Protein AF-E3KAA8-F1 (afdb_monomer)

Radius of gyration: 36.73 Å; Cα contacts (8 Å, |Δi|>4): 306; chains: 1; bounding box: 79×40×99 Å

Nearest PDB structures (foldseek):
  4ovv-assembly1_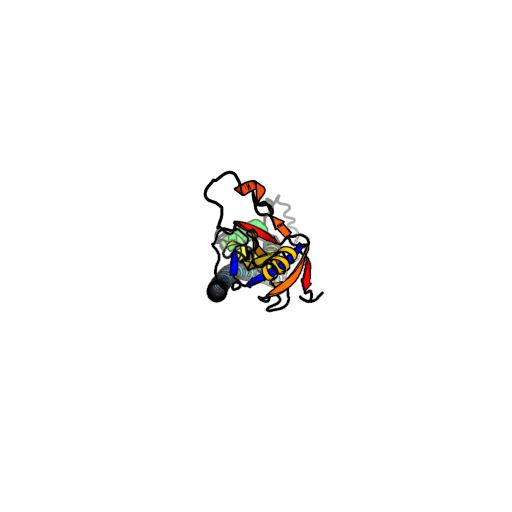B  TM=2.760E-01  e=3.055E+00  Homo sapiens

InterPro domains:
  IPR012340 Nucleic acid-binding, OB-fold [G3DSA:2.40.50.140] (1-257)

Structure (mmCIF, N/CA/C/O backbone):
data_AF-E3KAA8-F1
#
_entry.id   AF-E3KAA8-F1
#
loop_
_atom_site.group_PDB
_atom_site.id
_atom_site.type_symbol
_atom_site.label_atom_id
_atom_site.label_alt_id
_atom_site.label_comp_id
_atom_site.label_asym_id
_atom_site.label_entity_id
_atom_site.label_seq_id
_atom_site.pdbx_PDB_ins_code
_atom_site.Cartn_x
_atom_site.Cartn_y
_atom_site.Cartn_z
_atom_site.occupancy
_atom_site.B_iso_or_equiv
_atom_site.auth_seq_id
_atom_site.auth_comp_id
_atom_site.auth_asym_id
_atom_site.auth_atom_id
_atom_site.pdbx_PDB_model_num
ATOM 1 N N . MET A 1 1 ? 5.490 0.811 -35.086 1.00 88.44 1 MET A N 1
ATOM 2 C CA . MET A 1 1 ? 6.897 1.173 -35.325 1.00 88.44 1 MET A CA 1
ATOM 3 C C . MET A 1 1 ? 7.702 -0.108 -35.388 1.00 88.44 1 MET A C 1
ATOM 5 O O . MET A 1 1 ? 7.465 -0.989 -34.568 1.00 88.44 1 MET A O 1
ATOM 9 N N . ASP A 1 2 ? 8.584 -0.219 -36.374 1.00 92.19 2 ASP A N 1
ATOM 10 C CA . ASP A 1 2 ? 9.432 -1.391 -36.596 1.00 92.19 2 ASP A CA 1
ATOM 11 C C . ASP A 1 2 ? 10.842 -1.096 -36.087 1.00 92.19 2 ASP A C 1
ATOM 13 O O . ASP A 1 2 ? 11.528 -0.223 -36.622 1.00 92.19 2 ASP A O 1
ATOM 17 N N . ILE A 1 3 ? 11.249 -1.757 -35.007 1.00 93.12 3 ILE A N 1
ATOM 18 C CA . ILE A 1 3 ? 12.440 -1.371 -34.252 1.00 93.12 3 ILE A CA 1
ATOM 19 C C . ILE A 1 3 ? 13.404 -2.535 -34.068 1.00 93.12 3 ILE A C 1
ATOM 21 O O . ILE A 1 3 ? 12.997 -3.686 -33.935 1.00 93.12 3 ILE A O 1
ATOM 25 N N . VAL A 1 4 ? 14.692 -2.214 -33.976 1.00 93.44 4 VAL A N 1
ATOM 26 C CA . VAL A 1 4 ? 15.739 -3.130 -33.511 1.00 93.44 4 VAL A CA 1
ATOM 27 C C . VAL A 1 4 ? 16.286 -2.615 -32.198 1.00 93.44 4 VAL A C 1
ATOM 29 O O . VAL A 1 4 ? 16.733 -1.467 -32.106 1.00 93.44 4 VAL A O 1
ATOM 32 N N . ILE A 1 5 ? 16.275 -3.473 -31.184 1.00 94.12 5 ILE A N 1
ATOM 33 C CA . ILE A 1 5 ? 16.832 -3.132 -29.879 1.00 94.12 5 ILE A CA 1
ATOM 34 C C . ILE A 1 5 ? 18.352 -3.135 -29.985 1.00 94.12 5 ILE A C 1
ATOM 36 O O . ILE A 1 5 ? 18.967 -4.147 -30.295 1.00 94.12 5 ILE A O 1
ATOM 40 N N . SER A 1 6 ? 18.960 -1.983 -29.732 1.00 92.06 6 SER A N 1
ATOM 41 C CA . SER A 1 6 ? 20.414 -1.809 -29.722 1.00 92.06 6 SER A CA 1
ATOM 42 C C . SER A 1 6 ? 21.012 -2.092 -28.348 1.00 92.06 6 SER A C 1
ATOM 44 O O . SER A 1 6 ? 22.109 -2.628 -28.273 1.00 92.06 6 SER A O 1
ATOM 46 N N . LYS A 1 7 ? 20.304 -1.730 -27.272 1.00 94.50 7 LYS A N 1
ATOM 47 C CA . LYS A 1 7 ? 20.754 -1.955 -25.896 1.00 94.50 7 LYS A CA 1
ATOM 48 C C . LYS A 1 7 ? 19.573 -2.181 -24.962 1.00 94.50 7 LYS A C 1
ATOM 50 O O . LYS A 1 7 ? 18.563 -1.481 -25.076 1.00 94.50 7 LYS A O 1
ATOM 55 N N . VAL A 1 8 ? 19.719 -3.116 -24.028 1.00 94.88 8 VAL A N 1
ATOM 56 C CA . VAL A 1 8 ? 18.744 -3.390 -22.964 1.00 94.88 8 VAL A CA 1
ATOM 57 C C . VAL A 1 8 ? 19.380 -3.037 -21.624 1.00 94.88 8 VAL A C 1
ATOM 59 O O . VAL A 1 8 ? 20.343 -3.669 -21.199 1.00 94.88 8 VAL A O 1
ATOM 62 N N . PHE A 1 9 ? 18.853 -2.026 -20.935 1.00 92.94 9 PHE A N 1
ATOM 63 C CA . PHE A 1 9 ? 19.325 -1.701 -19.589 1.00 92.94 9 PHE A CA 1
ATOM 64 C C . PHE A 1 9 ? 18.671 -2.620 -18.546 1.00 92.94 9 PHE A C 1
ATOM 66 O O . PHE A 1 9 ? 17.596 -3.168 -18.803 1.00 92.94 9 PHE A O 1
ATOM 73 N N . PRO A 1 10 ? 19.282 -2.809 -17.365 1.00 91.19 10 PRO A N 1
ATOM 74 C CA . PRO A 1 10 ? 18.655 -3.559 -16.283 1.00 91.19 10 PRO A CA 1
ATOM 75 C C . PRO A 1 10 ? 17.288 -2.971 -15.884 1.00 91.19 10 PRO A C 1
ATOM 77 O O . PRO A 1 10 ? 17.101 -1.753 -15.970 1.00 91.19 10 PRO A O 1
ATOM 80 N N . PRO A 1 11 ? 16.332 -3.805 -15.432 1.00 91.25 11 PRO A N 1
ATOM 81 C CA . PRO A 1 11 ? 15.091 -3.318 -14.847 1.00 91.25 11 PRO A CA 1
ATOM 82 C C . PRO A 1 11 ? 15.354 -2.432 -13.627 1.00 91.25 11 PRO A C 1
ATOM 84 O O . PRO A 1 11 ? 16.243 -2.701 -12.817 1.00 91.25 11 PRO A O 1
ATOM 87 N N . MET A 1 12 ? 14.541 -1.396 -13.495 1.00 92.00 12 MET A N 1
ATOM 88 C CA . MET A 1 12 ? 14.540 -0.442 -12.397 1.00 92.00 12 MET A CA 1
ATOM 89 C C . MET A 1 12 ? 13.130 -0.322 -11.828 1.00 92.00 12 MET A C 1
ATOM 91 O O . MET A 1 12 ? 12.151 -0.701 -12.471 1.00 92.00 12 MET A O 1
ATOM 95 N N . PHE A 1 13 ? 13.025 0.254 -10.644 1.00 90.81 13 PHE A N 1
ATOM 96 C CA . PHE A 1 13 ? 11.768 0.589 -10.003 1.00 90.81 13 PHE A CA 1
ATOM 97 C C . PHE A 1 13 ? 11.623 2.100 -9.886 1.00 90.81 13 PHE A C 1
ATOM 99 O O . PHE A 1 13 ? 12.608 2.837 -9.794 1.00 90.81 13 PHE A O 1
ATOM 106 N N . VAL A 1 14 ? 10.374 2.548 -9.949 1.00 88.88 14 VAL A N 1
ATOM 107 C CA . VAL A 1 14 ? 9.974 3.932 -9.704 1.00 88.88 14 VAL A CA 1
ATOM 108 C C . VAL A 1 14 ? 8.770 3.957 -8.781 1.00 88.88 14 VAL A C 1
ATOM 110 O O . VAL A 1 14 ? 7.904 3.081 -8.849 1.00 88.88 14 VAL A O 1
ATOM 113 N N . ASP A 1 15 ? 8.698 4.983 -7.942 1.00 86.94 15 ASP A N 1
ATOM 114 C CA . ASP A 1 15 ? 7.502 5.274 -7.160 1.00 86.94 15 ASP A CA 1
ATOM 115 C C . ASP A 1 15 ? 6.402 5.771 -8.111 1.00 86.94 15 ASP A C 1
ATOM 117 O O . ASP A 1 15 ? 6.654 6.613 -8.978 1.00 86.94 15 ASP A O 1
ATOM 121 N N . GLN A 1 16 ? 5.178 5.259 -7.970 1.00 80.56 16 GLN A N 1
ATOM 122 C CA . GLN A 1 16 ? 4.030 5.720 -8.756 1.00 80.56 16 GLN A CA 1
ATOM 123 C C . GLN A 1 16 ? 3.717 7.194 -8.523 1.00 80.56 16 GLN A C 1
ATOM 125 O O . GLN A 1 16 ? 3.181 7.849 -9.416 1.00 80.56 16 GLN A O 1
ATOM 130 N N . GLU A 1 17 ? 4.064 7.713 -7.350 1.00 75.06 17 GLU A N 1
ATOM 131 C CA . GLU A 1 17 ? 3.898 9.127 -7.030 1.00 75.06 17 GLU A CA 1
ATOM 132 C C . GLU A 1 17 ? 5.052 9.988 -7.571 1.00 75.06 17 GLU A C 1
ATOM 134 O O . GLU A 1 17 ? 4.997 11.213 -7.498 1.00 75.06 17 GLU A O 1
ATOM 139 N N . GLY A 1 18 ? 6.094 9.365 -8.139 1.00 68.56 18 GLY A N 1
ATOM 140 C CA . GLY A 1 18 ? 7.242 10.050 -8.736 1.00 68.56 18 GLY A CA 1
ATOM 141 C C . GLY A 1 18 ? 8.092 10.836 -7.736 1.00 68.56 18 GLY A C 1
ATOM 142 O O . GLY A 1 18 ? 8.866 11.697 -8.151 1.00 68.56 18 GLY A O 1
ATOM 143 N N . ARG A 1 19 ? 7.930 10.577 -6.431 1.00 70.56 19 ARG A N 1
ATOM 144 C CA . ARG A 1 19 ? 8.618 11.305 -5.353 1.00 70.56 19 ARG A CA 1
ATOM 145 C C . ARG A 1 19 ? 10.041 10.811 -5.138 1.00 70.56 19 ARG A C 1
ATOM 147 O O . ARG A 1 19 ? 10.926 11.604 -4.831 1.00 70.56 19 ARG A O 1
ATOM 154 N N . MET A 1 20 ? 10.255 9.509 -5.300 1.00 68.88 20 MET A N 1
ATOM 155 C CA . MET A 1 20 ? 11.585 8.906 -5.284 1.00 68.88 20 MET A CA 1
ATOM 156 C C . MET A 1 20 ? 12.151 8.797 -6.701 1.00 68.88 20 MET A C 1
ATOM 158 O O . MET A 1 20 ? 11.410 8.740 -7.685 1.00 68.88 20 MET A O 1
ATOM 162 N N . GLY A 1 21 ? 13.484 8.782 -6.787 1.00 80.94 21 GLY A N 1
ATOM 163 C CA . GLY A 1 21 ? 14.221 8.567 -8.031 1.00 80.94 21 GLY A CA 1
ATOM 164 C C . GLY A 1 21 ? 14.012 7.166 -8.615 1.00 80.94 21 GLY A C 1
ATOM 165 O O . GLY A 1 21 ? 13.031 6.487 -8.331 1.00 80.94 21 GLY A O 1
ATOM 166 N N . ARG A 1 22 ? 14.940 6.720 -9.462 1.00 87.94 22 ARG A N 1
ATOM 167 C CA . ARG A 1 22 ? 14.938 5.349 -9.993 1.00 87.94 22 ARG A CA 1
ATOM 168 C C . ARG A 1 22 ? 15.924 4.511 -9.198 1.00 87.94 22 ARG A C 1
ATOM 170 O O . ARG A 1 22 ? 17.038 4.976 -8.974 1.00 87.94 22 ARG A O 1
ATOM 177 N N . TRP A 1 23 ? 15.548 3.290 -8.845 1.00 92.19 23 TRP A N 1
ATOM 178 C CA . TRP A 1 23 ? 16.431 2.373 -8.126 1.00 92.19 23 TRP A CA 1
ATOM 179 C C . TRP A 1 23 ? 16.418 0.967 -8.724 1.00 92.19 23 TRP A C 1
ATOM 181 O O . TRP A 1 23 ? 15.563 0.622 -9.542 1.00 92.19 23 TRP A O 1
ATOM 191 N N . GLY A 1 24 ? 17.421 0.164 -8.374 1.00 92.06 24 GLY A N 1
ATOM 192 C CA . GLY A 1 24 ? 17.595 -1.190 -8.901 1.00 92.06 24 GLY A CA 1
ATOM 193 C C . GLY A 1 24 ? 16.834 -2.260 -8.115 1.00 92.06 24 GLY A C 1
ATOM 194 O O . GLY A 1 24 ? 16.275 -2.006 -7.053 1.00 92.06 24 GLY A O 1
ATOM 195 N N . VAL A 1 25 ? 16.879 -3.500 -8.610 1.00 90.31 25 VAL A N 1
ATOM 196 C CA . VAL A 1 25 ? 16.216 -4.663 -7.984 1.00 90.31 25 VAL A CA 1
ATOM 197 C C . VAL A 1 25 ? 16.711 -4.930 -6.558 1.00 90.31 25 VAL A C 1
ATOM 199 O O . VAL A 1 25 ? 15.909 -5.202 -5.672 1.00 90.31 25 VAL A O 1
ATOM 202 N N . ALA A 1 26 ? 18.023 -4.846 -6.318 1.00 92.31 26 ALA A N 1
ATOM 203 C CA . ALA A 1 26 ? 18.589 -5.105 -4.992 1.00 92.31 26 ALA A CA 1
ATOM 204 C C . ALA A 1 26 ? 18.096 -4.087 -3.952 1.00 92.31 26 ALA A C 1
ATOM 206 O O . ALA A 1 26 ? 17.704 -4.463 -2.851 1.00 92.31 26 ALA A O 1
ATOM 207 N N . GLU A 1 27 ? 18.067 -2.811 -4.335 1.00 92.94 27 GLU A N 1
ATOM 208 C CA . GLU A 1 27 ? 17.553 -1.734 -3.493 1.00 92.94 27 GLU A CA 1
ATOM 209 C C . GLU A 1 27 ? 16.041 -1.869 -3.281 1.00 92.94 27 GLU A C 1
ATOM 211 O O . GLU A 1 27 ? 15.579 -1.716 -2.156 1.00 92.94 27 GLU A O 1
ATOM 216 N N . GLU A 1 28 ? 15.273 -2.261 -4.307 1.00 92.69 28 GLU A N 1
ATOM 217 C CA . GLU A 1 28 ? 13.834 -2.508 -4.149 1.00 92.69 28 GLU A CA 1
ATOM 218 C C . GLU A 1 28 ? 13.560 -3.625 -3.148 1.00 92.69 28 GLU A C 1
ATOM 220 O O . GLU A 1 28 ? 12.700 -3.464 -2.289 1.00 92.69 28 GLU A O 1
ATOM 225 N N . ASN A 1 29 ? 14.313 -4.724 -3.209 1.00 92.81 29 ASN A N 1
ATOM 226 C CA . ASN A 1 29 ? 14.167 -5.818 -2.253 1.00 92.81 29 ASN A CA 1
ATOM 227 C C . ASN A 1 29 ? 14.469 -5.354 -0.822 1.00 92.81 29 ASN A C 1
ATOM 229 O O . ASN A 1 29 ? 13.742 -5.704 0.104 1.00 92.81 29 ASN A O 1
ATOM 233 N N . MET A 1 30 ? 15.512 -4.540 -0.631 1.00 94.94 30 MET A N 1
ATOM 234 C CA . MET A 1 30 ? 15.831 -3.978 0.685 1.00 94.94 30 MET A CA 1
ATOM 235 C C . MET A 1 30 ? 14.723 -3.055 1.199 1.00 94.94 30 MET A C 1
ATOM 237 O O . MET A 1 30 ? 14.318 -3.175 2.354 1.00 94.94 30 MET A O 1
ATOM 241 N N . LEU A 1 31 ? 14.216 -2.157 0.349 1.00 92.81 31 LEU A N 1
ATOM 242 C CA . LEU A 1 31 ? 13.127 -1.243 0.696 1.00 92.81 31 LEU A CA 1
ATOM 243 C C . LEU A 1 31 ? 11.821 -1.996 0.979 1.00 92.81 31 LEU A C 1
ATOM 245 O O . LEU A 1 31 ? 11.086 -1.620 1.891 1.00 92.81 31 LEU A O 1
ATOM 249 N N . GLN A 1 32 ? 11.551 -3.069 0.235 1.00 93.25 32 GLN A N 1
ATOM 250 C CA . GLN A 1 32 ? 10.382 -3.918 0.431 1.00 93.25 32 GLN A CA 1
ATOM 251 C C . GLN A 1 32 ? 10.434 -4.620 1.785 1.00 93.25 32 GLN A C 1
ATOM 253 O O . GLN A 1 32 ? 9.489 -4.502 2.558 1.00 93.25 32 GLN A O 1
ATOM 258 N N . VAL A 1 33 ? 11.558 -5.259 2.114 1.00 95.69 33 VAL A N 1
ATOM 259 C CA . VAL A 1 33 ? 11.750 -5.920 3.414 1.00 95.69 33 VAL A CA 1
ATOM 260 C C . VAL A 1 33 ? 11.679 -4.914 4.566 1.00 95.69 33 VAL A C 1
ATOM 262 O O . VAL A 1 33 ? 11.070 -5.192 5.598 1.00 95.69 33 VAL A O 1
ATOM 265 N N . ALA A 1 34 ? 12.282 -3.731 4.406 1.00 95.12 34 ALA A N 1
ATOM 266 C CA . ALA A 1 34 ? 12.229 -2.683 5.423 1.00 95.12 34 ALA A CA 1
ATOM 267 C C . ALA A 1 34 ? 10.786 -2.230 5.695 1.00 95.12 34 ALA A C 1
ATOM 269 O O . ALA A 1 34 ? 10.384 -2.126 6.853 1.00 95.12 34 ALA A O 1
ATOM 270 N N . TRP A 1 35 ? 10.002 -2.027 4.636 1.00 94.50 35 TRP A N 1
ATOM 271 C CA . TRP A 1 35 ? 8.596 -1.651 4.741 1.00 94.50 35 TRP A CA 1
ATOM 272 C C . TRP A 1 35 ? 7.715 -2.769 5.302 1.00 94.50 35 TRP A C 1
ATOM 274 O O . TRP A 1 35 ? 6.850 -2.489 6.125 1.00 94.50 35 TRP A O 1
ATOM 284 N N . GLU A 1 36 ? 7.935 -4.027 4.911 1.00 95.38 36 GLU A N 1
ATOM 285 C CA . GLU A 1 36 ? 7.217 -5.179 5.476 1.00 95.38 36 GLU A CA 1
ATOM 286 C C . GLU A 1 36 ? 7.441 -5.266 6.984 1.00 95.38 36 GLU A C 1
ATOM 288 O O . GLU A 1 36 ? 6.482 -5.374 7.745 1.00 95.38 36 GLU A O 1
ATOM 293 N N . LYS A 1 37 ? 8.694 -5.111 7.422 1.00 96.88 37 LYS A N 1
ATOM 294 C CA . LYS A 1 37 ? 9.058 -5.108 8.840 1.00 96.88 37 LYS A CA 1
ATOM 295 C C . LYS A 1 37 ? 8.436 -3.938 9.604 1.00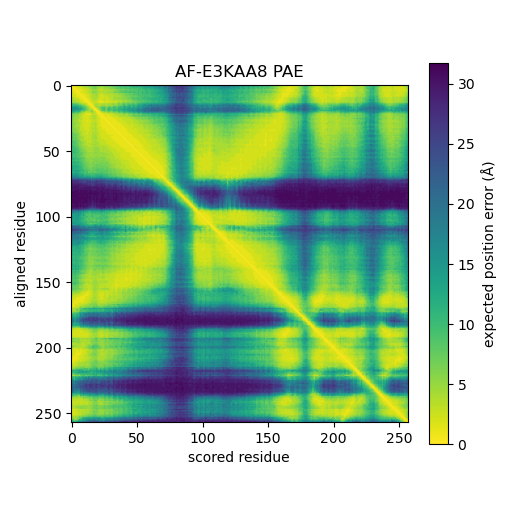 96.88 37 LYS A C 1
ATOM 297 O O . LYS A 1 37 ? 7.976 -4.107 10.731 1.00 96.88 37 LYS A O 1
ATOM 302 N N . GLU A 1 38 ? 8.446 -2.741 9.023 1.00 96.38 38 GLU A N 1
ATOM 303 C CA . GLU A 1 38 ? 7.811 -1.565 9.624 1.00 96.38 38 GLU A CA 1
ATOM 304 C C . GLU A 1 38 ? 6.298 -1.756 9.749 1.00 96.38 38 GLU A C 1
ATOM 306 O O . GLU A 1 38 ? 5.720 -1.513 10.809 1.00 96.38 38 GLU A O 1
ATOM 311 N N . ARG A 1 39 ? 5.665 -2.264 8.692 1.00 96.31 39 ARG A N 1
ATOM 312 C CA . ARG A 1 39 ? 4.234 -2.547 8.658 1.00 96.31 39 ARG A CA 1
ATOM 313 C C . ARG A 1 39 ? 3.836 -3.638 9.650 1.00 96.31 39 ARG A C 1
ATOM 315 O O . ARG A 1 39 ? 2.820 -3.482 10.314 1.00 96.31 39 ARG A O 1
ATOM 322 N N . GLU A 1 40 ? 4.615 -4.708 9.777 1.00 96.38 40 GLU A N 1
ATOM 323 C CA . GLU A 1 40 ? 4.389 -5.765 10.771 1.00 96.38 40 GLU A CA 1
ATOM 324 C C . GLU A 1 40 ? 4.488 -5.213 12.198 1.00 96.38 40 GLU A C 1
ATOM 326 O O . GLU A 1 40 ? 3.603 -5.446 13.023 1.00 96.38 40 GLU A O 1
ATOM 331 N N . LYS A 1 41 ? 5.524 -4.412 12.476 1.00 97.06 41 LYS A N 1
ATOM 332 C CA . LYS A 1 41 ? 5.701 -3.759 13.776 1.00 97.06 41 LYS A CA 1
ATOM 333 C C . LYS A 1 41 ? 4.520 -2.849 14.119 1.00 97.06 41 LYS A C 1
ATOM 335 O O . LYS A 1 41 ? 4.032 -2.885 15.247 1.00 97.06 41 LYS A O 1
ATOM 340 N N . GLU A 1 42 ? 4.066 -2.037 13.168 1.00 96.94 42 GLU A N 1
ATOM 341 C CA . GLU A 1 42 ? 2.940 -1.131 13.400 1.00 96.94 42 GLU A CA 1
ATOM 342 C C . GLU A 1 42 ? 1.614 -1.895 13.524 1.00 96.94 42 GLU A C 1
ATOM 344 O O . GLU A 1 42 ? 0.791 -1.544 14.364 1.00 96.94 42 GLU A O 1
ATOM 349 N N . ALA A 1 43 ? 1.424 -2.983 12.770 1.00 96.50 43 ALA A N 1
ATOM 350 C CA . ALA A 1 43 ? 0.261 -3.856 12.915 1.00 96.50 43 ALA A CA 1
ATOM 351 C C . ALA A 1 43 ? 0.194 -4.484 14.316 1.00 96.50 43 ALA A C 1
ATOM 353 O O . ALA A 1 43 ? -0.867 -4.468 14.934 1.00 96.50 43 ALA A O 1
ATOM 354 N N . ALA A 1 44 ? 1.323 -4.967 14.846 1.00 96.44 44 ALA A N 1
ATOM 355 C CA . ALA A 1 44 ? 1.399 -5.495 16.207 1.00 96.44 44 ALA A CA 1
ATOM 356 C C . ALA A 1 44 ? 1.091 -4.420 17.262 1.00 96.44 44 ALA A C 1
ATOM 358 O O . ALA A 1 44 ? 0.395 -4.687 18.238 1.00 96.44 44 ALA A O 1
ATOM 359 N N . LYS A 1 45 ? 1.565 -3.186 17.047 1.00 96.94 45 LYS A N 1
ATOM 360 C CA . LYS A 1 45 ? 1.266 -2.057 17.933 1.00 96.94 45 LYS A CA 1
ATOM 361 C C . LYS A 1 45 ? -0.228 -1.717 17.937 1.00 96.94 45 LYS A C 1
ATOM 363 O O . LYS A 1 45 ? -0.805 -1.591 19.009 1.00 96.94 45 LYS A O 1
ATOM 368 N N . ILE A 1 46 ? -0.852 -1.613 16.763 1.00 95.62 46 ILE A N 1
ATOM 369 C CA . ILE A 1 46 ? -2.294 -1.338 16.634 1.00 95.62 46 ILE A CA 1
ATOM 370 C C . ILE A 1 46 ? -3.119 -2.474 17.249 1.00 95.62 46 ILE A C 1
ATOM 372 O O . ILE A 1 46 ? -4.093 -2.207 17.943 1.00 95.62 46 ILE A O 1
ATOM 376 N N . ALA A 1 47 ? -2.722 -3.732 17.038 1.00 94.94 47 ALA A N 1
ATOM 377 C CA . ALA A 1 47 ? -3.390 -4.874 17.655 1.00 94.94 47 ALA A CA 1
ATOM 378 C C . ALA A 1 47 ? -3.327 -4.808 19.190 1.00 94.94 47 ALA A C 1
ATOM 380 O O . ALA A 1 47 ? -4.337 -5.042 19.843 1.00 94.94 47 ALA A O 1
ATOM 381 N N . GLY A 1 48 ? -2.181 -4.419 19.761 1.00 96.19 48 GLY A N 1
ATOM 382 C CA . GLY A 1 48 ? -2.050 -4.198 21.203 1.00 96.19 48 GLY A CA 1
ATOM 383 C C . GLY A 1 48 ? -2.888 -3.020 21.720 1.00 96.19 48 GLY A C 1
ATOM 384 O O . GLY A 1 48 ? -3.487 -3.125 22.785 1.00 96.19 48 GLY A O 1
ATOM 385 N N . GLU A 1 49 ? -2.975 -1.918 20.965 1.00 94.56 49 GLU A N 1
ATOM 386 C CA . GLU A 1 49 ? -3.870 -0.786 21.275 1.00 94.56 49 GLU A CA 1
ATOM 387 C C . GLU A 1 49 ? -5.347 -1.245 21.297 1.00 94.56 49 GLU A C 1
ATOM 389 O O . GLU A 1 49 ? -6.073 -0.944 22.243 1.00 94.56 49 GLU A O 1
ATOM 394 N N . GLN A 1 50 ? -5.773 -2.037 20.306 1.00 94.31 50 GLN A N 1
ATOM 395 C CA . GLN A 1 50 ? -7.127 -2.602 20.240 1.00 94.31 50 GLN A CA 1
ATOM 396 C C . GLN A 1 50 ? -7.405 -3.623 21.350 1.00 94.31 50 GLN A C 1
ATOM 398 O O . GLN A 1 50 ? -8.516 -3.674 21.869 1.00 94.31 50 GLN A O 1
ATOM 403 N N . GLU A 1 51 ? -6.422 -4.442 21.725 1.00 94.44 51 GLU A N 1
ATOM 404 C CA . GLU A 1 51 ? -6.563 -5.397 22.827 1.00 94.44 51 GLU A CA 1
ATOM 405 C C . GLU A 1 51 ? -6.798 -4.674 24.159 1.00 94.44 51 GLU A C 1
ATOM 407 O O . GLU A 1 51 ? -7.703 -5.050 24.900 1.00 94.44 51 GLU A O 1
ATOM 412 N N . GLN A 1 52 ? -6.063 -3.587 24.419 1.00 94.75 52 GLN A N 1
ATOM 413 C CA . GLN A 1 52 ? -6.263 -2.753 25.609 1.00 94.75 52 GLN A CA 1
ATOM 414 C C . GLN A 1 52 ? -7.641 -2.082 25.623 1.00 94.75 52 GLN A C 1
ATOM 416 O O . GLN A 1 52 ? -8.299 -2.053 26.662 1.00 94.75 52 GLN A O 1
ATOM 421 N N . GLU A 1 53 ? -8.104 -1.555 24.485 1.00 93.31 53 GLU A N 1
ATOM 422 C CA . GLU A 1 53 ? -9.453 -0.986 24.383 1.00 93.31 53 GLU A CA 1
ATOM 423 C C . GLU A 1 53 ? -10.525 -2.056 24.635 1.00 93.31 53 GLU A C 1
ATOM 425 O O . GLU A 1 53 ? -11.460 -1.840 25.406 1.00 93.31 53 GLU A O 1
ATOM 430 N N . PHE A 1 54 ? -10.360 -3.243 24.049 1.00 94.31 54 PHE A N 1
ATOM 431 C CA . PHE A 1 54 ? -11.280 -4.355 24.256 1.00 94.31 54 PHE A CA 1
ATOM 432 C C . PHE A 1 54 ? -11.319 -4.814 25.717 1.00 94.31 54 PHE A C 1
ATOM 434 O O . PHE A 1 54 ? -12.397 -5.102 26.241 1.00 94.31 54 PHE A O 1
ATOM 441 N N . GLU A 1 55 ? -10.167 -4.852 26.389 1.00 94.88 55 GLU A N 1
ATOM 442 C CA . GLU A 1 55 ? -10.076 -5.204 27.803 1.00 94.88 55 GLU A CA 1
ATOM 443 C C . GLU A 1 55 ? -10.886 -4.236 28.675 1.00 94.88 55 GLU A C 1
ATOM 445 O O . GLU A 1 55 ? -11.653 -4.687 29.526 1.00 94.88 55 GLU A O 1
ATOM 450 N N . LYS A 1 56 ? -10.814 -2.923 28.415 1.00 94.19 56 LYS A N 1
ATOM 451 C CA . LYS A 1 56 ? -11.628 -1.921 29.127 1.00 94.19 56 LYS A CA 1
ATOM 452 C C . LYS A 1 56 ? -13.125 -2.159 28.947 1.00 94.19 56 LYS A C 1
ATOM 454 O O . LYS A 1 56 ? -13.871 -2.199 29.925 1.00 94.19 56 LYS A O 1
ATOM 459 N N . ILE A 1 57 ? -13.568 -2.382 27.708 1.00 93.88 57 ILE A N 1
ATOM 460 C CA . ILE A 1 57 ? -14.981 -2.662 27.413 1.00 93.88 57 ILE A CA 1
ATOM 461 C C . ILE A 1 57 ? -15.433 -3.933 28.156 1.00 93.88 57 ILE A C 1
ATOM 463 O O . ILE A 1 57 ? -16.524 -3.968 28.731 1.00 93.88 57 ILE A O 1
ATOM 467 N N . GLN A 1 58 ? -14.586 -4.966 28.196 1.00 93.50 58 GLN A N 1
ATOM 468 C CA . GLN A 1 58 ? -14.881 -6.212 28.900 1.00 93.50 58 GLN A CA 1
ATOM 469 C C . GLN A 1 58 ? -14.952 -6.019 30.424 1.00 93.50 58 GLN A C 1
ATOM 471 O O . GLN A 1 58 ? -15.860 -6.557 31.056 1.00 93.50 58 GLN A O 1
ATOM 476 N N . GLN A 1 59 ? -14.064 -5.214 31.013 1.00 93.50 59 GLN A N 1
ATOM 477 C CA . GLN A 1 59 ? -14.107 -4.879 32.441 1.00 93.50 59 GLN A CA 1
ATOM 478 C C . GLN A 1 59 ? -15.418 -4.172 32.817 1.00 93.50 59 GLN A C 1
ATOM 480 O O . GLN A 1 59 ? -16.049 -4.532 33.815 1.00 93.50 59 GLN A O 1
ATOM 485 N N . VAL A 1 60 ? -15.884 -3.226 31.992 1.00 93.38 60 VAL A N 1
ATOM 486 C CA . VAL A 1 60 ? -17.189 -2.567 32.180 1.00 93.38 60 VAL A CA 1
ATOM 487 C C . VAL A 1 60 ? -18.335 -3.574 32.044 1.00 93.38 60 VAL A C 1
ATOM 489 O O . VAL A 1 60 ? -19.263 -3.572 32.859 1.00 93.38 60 VAL A O 1
ATOM 492 N N . ALA A 1 61 ? -18.268 -4.483 31.068 1.00 93.12 61 ALA A N 1
ATOM 493 C CA . ALA A 1 61 ? -19.271 -5.533 30.888 1.00 93.12 61 ALA A CA 1
ATOM 494 C C . ALA A 1 61 ? -19.390 -6.433 32.126 1.00 93.12 61 ALA A C 1
ATOM 496 O O . ALA A 1 61 ? -20.501 -6.692 32.605 1.00 93.12 61 ALA A O 1
ATOM 497 N N . ASP A 1 62 ? -18.253 -6.861 32.671 1.00 92.88 62 ASP A N 1
ATOM 498 C CA . ASP A 1 62 ? -18.179 -7.720 33.849 1.00 92.88 62 ASP A CA 1
ATOM 499 C C . ASP A 1 62 ? -18.662 -6.984 35.109 1.00 92.88 62 ASP A C 1
ATOM 501 O O . ASP A 1 62 ? -19.421 -7.546 35.908 1.00 92.88 62 ASP A O 1
ATOM 505 N N . LEU A 1 63 ? -18.311 -5.701 35.258 1.00 92.50 63 LEU A N 1
ATOM 506 C CA . LEU A 1 63 ? -18.793 -4.839 36.338 1.00 92.50 63 LEU A CA 1
ATOM 507 C C . LEU A 1 63 ? -20.323 -4.720 36.320 1.00 92.50 63 LEU A C 1
ATOM 509 O O . LEU A 1 63 ? -20.987 -4.979 37.331 1.00 92.50 63 LEU A O 1
ATOM 513 N N . VAL A 1 64 ? -20.897 -4.359 35.169 1.00 92.69 64 VAL A N 1
ATOM 514 C CA . VAL A 1 64 ? -22.349 -4.201 35.006 1.00 92.69 64 VAL A CA 1
ATOM 515 C C . VAL A 1 64 ? -23.063 -5.534 35.238 1.00 92.69 64 VAL A C 1
ATOM 517 O O . VAL A 1 64 ? -24.086 -5.576 35.929 1.00 92.69 64 VAL A O 1
ATOM 520 N N . ALA A 1 65 ? -22.516 -6.642 34.726 1.00 91.81 65 ALA A N 1
ATOM 521 C CA . ALA A 1 65 ? -23.063 -7.978 34.941 1.00 91.81 65 ALA A CA 1
ATOM 522 C C . ALA A 1 65 ? -23.053 -8.381 36.426 1.00 91.81 65 ALA A C 1
ATOM 524 O O . ALA A 1 65 ? -24.056 -8.903 36.922 1.00 91.81 65 ALA A O 1
ATOM 525 N N . SER A 1 66 ? -21.963 -8.095 37.142 1.00 92.38 66 SER A N 1
ATOM 526 C CA . SER A 1 66 ? -21.812 -8.370 38.574 1.00 92.38 66 SER A CA 1
ATOM 527 C C . SER A 1 66 ? -22.825 -7.591 39.421 1.00 92.38 66 SER A C 1
ATOM 529 O O . SER A 1 66 ? -23.555 -8.177 40.229 1.00 92.38 66 SER A O 1
ATOM 531 N N . ILE A 1 67 ? -22.961 -6.281 39.183 1.00 91.25 67 ILE A N 1
ATOM 532 C CA . ILE A 1 67 ? -23.918 -5.425 39.905 1.00 91.25 67 ILE A CA 1
ATOM 533 C C . ILE A 1 67 ? -25.362 -5.853 39.610 1.00 91.25 67 ILE A C 1
ATOM 535 O O . ILE A 1 67 ? -26.191 -5.942 40.524 1.00 91.25 67 ILE A O 1
ATOM 539 N N . TYR A 1 68 ? -25.669 -6.157 38.347 1.00 90.81 68 TYR A N 1
ATOM 540 C CA . TYR A 1 68 ? -26.980 -6.663 37.953 1.00 90.81 68 TYR A CA 1
ATOM 541 C C . TYR A 1 68 ? -27.316 -7.982 38.662 1.00 90.81 68 TYR A C 1
ATOM 543 O O . TYR A 1 68 ? -28.404 -8.119 39.232 1.00 90.81 68 TYR A O 1
ATOM 551 N N . ALA A 1 69 ? -26.380 -8.937 38.681 1.00 89.81 69 ALA A N 1
ATOM 552 C CA . ALA A 1 69 ? -26.557 -10.216 39.358 1.00 89.81 69 ALA A CA 1
ATOM 553 C C . ALA A 1 69 ? -26.844 -10.017 40.855 1.00 89.81 69 ALA A C 1
ATOM 555 O O . ALA A 1 69 ? -27.851 -10.531 41.349 1.00 89.81 69 ALA A O 1
ATOM 556 N N . ALA A 1 70 ? -26.052 -9.187 41.543 1.00 89.31 70 ALA A N 1
ATOM 557 C CA . ALA A 1 70 ? -26.227 -8.889 42.965 1.00 89.31 70 ALA A CA 1
ATOM 558 C C . ALA A 1 70 ? -27.615 -8.300 43.290 1.00 89.31 70 ALA A C 1
ATOM 560 O O . ALA A 1 70 ? -28.270 -8.731 44.243 1.00 89.31 70 ALA A O 1
ATOM 561 N N . LYS A 1 71 ? -28.112 -7.358 42.476 1.00 86.56 71 LYS A N 1
ATOM 562 C CA . LYS A 1 71 ? -29.446 -6.760 42.677 1.00 86.56 71 LYS A CA 1
ATOM 563 C C . LYS A 1 71 ? -30.591 -7.706 42.323 1.00 86.56 71 LYS A C 1
ATOM 565 O O . LYS A 1 71 ? -31.633 -7.687 42.981 1.00 86.56 71 LYS A O 1
ATOM 570 N N . SER A 1 72 ? -30.419 -8.532 41.294 1.00 79.31 72 SER A N 1
ATOM 571 C CA . SER A 1 72 ? -31.446 -9.487 40.867 1.00 79.31 72 SER A CA 1
ATOM 572 C C . SER A 1 72 ? -31.621 -10.652 41.853 1.00 79.31 72 SER A C 1
ATOM 574 O O . SER A 1 72 ? -32.758 -11.059 42.108 1.00 79.31 72 SER A O 1
ATOM 576 N N . ASP A 1 73 ? -30.536 -11.137 42.473 1.00 72.69 73 ASP A N 1
ATOM 577 C CA . ASP A 1 73 ? -30.593 -12.213 43.475 1.00 72.69 73 ASP A CA 1
ATOM 578 C C . ASP A 1 73 ? -31.178 -11.716 44.810 1.00 72.69 73 ASP A C 1
ATOM 580 O O . ASP A 1 73 ? -32.005 -12.392 45.426 1.00 72.69 73 ASP A O 1
ATOM 584 N N . GLY A 1 74 ? -30.861 -10.476 45.212 1.00 60.59 74 GLY A N 1
ATOM 585 C CA . GLY A 1 74 ? -31.480 -9.830 46.376 1.00 60.59 74 GLY A CA 1
ATOM 586 C C . GLY A 1 74 ? -33.004 -9.711 46.251 1.00 60.59 74 GLY A C 1
ATOM 587 O O . GLY A 1 74 ? -33.732 -9.976 47.206 1.00 60.59 74 GLY A O 1
ATOM 588 N N . LYS A 1 75 ? -33.509 -9.414 45.047 1.00 57.16 75 LYS A N 1
ATOM 589 C CA . LYS A 1 75 ? -34.955 -9.347 44.783 1.00 57.16 75 LYS A CA 1
ATOM 590 C C . LYS A 1 75 ? -35.618 -10.735 44.790 1.00 57.16 75 LYS A C 1
ATOM 592 O O . LYS A 1 75 ? -36.751 -10.857 45.248 1.00 57.16 75 LYS A O 1
ATOM 597 N N . ARG A 1 76 ? -34.915 -11.794 44.356 1.00 52.91 76 ARG A N 1
ATOM 598 C CA . ARG A 1 76 ? -35.408 -13.187 44.434 1.00 52.91 76 ARG A CA 1
ATOM 599 C C . ARG A 1 76 ? -35.483 -13.720 45.863 1.00 52.91 76 ARG A C 1
ATOM 601 O O . ARG A 1 76 ? -36.453 -14.398 46.182 1.00 52.91 76 ARG A O 1
ATOM 608 N N . ARG A 1 77 ? -34.513 -13.401 46.727 1.00 49.94 77 ARG A N 1
ATOM 609 C CA . ARG A 1 77 ? -34.506 -13.863 48.132 1.00 49.94 77 ARG A CA 1
ATOM 610 C C . ARG A 1 77 ? -35.541 -13.161 49.012 1.00 49.94 77 ARG A C 1
ATOM 612 O O . ARG A 1 77 ? -36.018 -13.759 49.968 1.00 49.94 77 ARG A O 1
ATOM 619 N N . VAL A 1 78 ? -35.911 -11.925 48.679 1.00 48.88 78 VAL A N 1
ATOM 620 C CA . VAL A 1 78 ? -36.960 -11.170 49.390 1.00 48.88 78 VAL A CA 1
ATOM 621 C C . VAL A 1 78 ? -38.368 -11.492 48.854 1.00 48.88 78 VAL A C 1
ATOM 623 O O . VAL A 1 78 ? -39.351 -11.326 49.569 1.00 48.88 78 VAL A O 1
ATOM 626 N N . SER A 1 79 ? -38.493 -12.057 47.647 1.00 44.62 79 SER A N 1
ATOM 627 C CA . SER A 1 79 ? -39.775 -12.468 47.041 1.00 44.62 79 SER A CA 1
ATOM 628 C C . SER A 1 79 ? -40.289 -13.830 47.554 1.00 44.62 79 SER A C 1
ATOM 630 O O . SER A 1 79 ? -40.815 -14.629 46.777 1.00 44.62 79 SER A O 1
ATOM 632 N N . GLY A 1 80 ? -40.109 -14.116 48.847 1.00 43.84 80 GLY A N 1
ATOM 633 C CA . GLY A 1 80 ? -40.664 -15.299 49.511 1.00 43.84 80 GLY A CA 1
ATOM 634 C C . GLY A 1 80 ? -42.023 -15.062 50.172 1.00 43.84 80 GLY A C 1
ATOM 635 O O . GLY A 1 80 ? -42.785 -16.011 50.315 1.00 43.84 80 GLY A O 1
ATOM 636 N N . ASP A 1 81 ? -42.367 -13.825 50.539 1.00 43.47 81 ASP A N 1
ATOM 637 C CA . ASP A 1 81 ? -43.669 -13.538 51.142 1.00 43.47 81 ASP A CA 1
ATOM 638 C C . ASP A 1 81 ? -44.012 -12.044 51.049 1.00 43.47 81 ASP A C 1
ATOM 640 O O . ASP A 1 81 ? -43.398 -11.218 51.724 1.00 43.47 81 ASP A O 1
ATOM 644 N N . LYS A 1 82 ? -44.961 -11.725 50.158 1.00 38.56 82 LYS A N 1
ATOM 645 C CA . LYS A 1 82 ? -45.890 -10.573 50.130 1.00 38.56 82 LYS A CA 1
ATOM 646 C C . LYS A 1 82 ? -46.190 -10.141 48.697 1.00 38.56 82 LYS A C 1
ATOM 648 O O . LYS A 1 82 ? -45.445 -9.407 48.054 1.00 38.56 82 LYS A O 1
ATOM 653 N N . ARG A 1 83 ? -47.371 -10.558 48.235 1.00 50.50 83 ARG A N 1
ATOM 654 C CA . ARG A 1 83 ? -48.161 -9.788 47.273 1.00 50.50 83 ARG A CA 1
ATOM 655 C C . ARG A 1 83 ? -48.576 -8.485 47.956 1.00 50.50 83 ARG A C 1
ATOM 657 O O . ARG A 1 83 ? -49.255 -8.549 48.970 1.00 50.50 83 ARG A O 1
ATOM 664 N N . ASN A 1 84 ? -48.124 -7.367 47.411 1.00 35.50 84 ASN A N 1
ATOM 665 C CA . ASN A 1 84 ? -48.731 -6.031 47.377 1.00 35.50 84 ASN A CA 1
ATOM 666 C C . ASN A 1 84 ? -47.778 -5.248 46.462 1.00 35.50 84 ASN A C 1
ATOM 668 O O . ASN A 1 84 ? -46.575 -5.265 46.681 1.00 35.50 84 ASN A O 1
ATOM 672 N N . GLY A 1 85 ? -48.204 -4.791 45.294 1.00 35.81 85 GLY A N 1
ATOM 673 C CA . GLY A 1 85 ? -49.121 -3.669 45.162 1.00 35.81 85 GLY A CA 1
ATOM 674 C C . GLY A 1 85 ? -48.276 -2.534 44.591 1.00 35.81 85 GLY A C 1
ATOM 675 O O . GLY A 1 85 ? -47.391 -2.054 45.279 1.00 35.81 85 GLY A O 1
ATOM 676 N N . GLU A 1 86 ? -48.482 -2.276 43.301 1.00 47.41 86 GLU A N 1
ATOM 677 C CA . GLU A 1 86 ? -48.263 -1.014 42.582 1.00 47.41 86 GLU A CA 1
ATOM 678 C C . GLU A 1 86 ? -47.121 -0.096 43.039 1.00 47.41 86 GLU A C 1
ATOM 680 O O . GLU A 1 86 ? -47.228 0.588 44.043 1.00 47.41 86 GLU A O 1
ATOM 685 N N . GLU A 1 87 ? -46.120 0.047 42.173 1.00 37.66 87 GLU A N 1
ATOM 686 C CA . GLU A 1 87 ? -45.506 1.348 41.896 1.00 37.66 87 GLU A CA 1
ATOM 687 C C . GLU A 1 87 ? -45.204 1.374 40.395 1.00 37.66 87 GLU A C 1
ATOM 689 O O . GLU A 1 87 ? -44.169 0.922 39.900 1.00 37.66 87 GLU A O 1
ATOM 694 N N . ALA A 1 88 ? -46.215 1.806 39.642 1.00 45.78 88 ALA A N 1
ATOM 695 C CA . ALA A 1 88 ? -46.009 2.375 38.326 1.00 45.78 88 ALA A CA 1
ATOM 696 C C . ALA A 1 88 ? -45.392 3.762 38.543 1.00 45.78 88 ALA A C 1
ATOM 698 O O . ALA A 1 88 ? -46.100 4.764 38.514 1.00 45.78 88 ALA A O 1
ATOM 699 N N . ASP A 1 89 ? -44.081 3.805 38.786 1.00 39.53 89 ASP A N 1
ATOM 700 C CA . ASP A 1 89 ? -43.303 5.039 38.677 1.00 39.53 89 ASP A CA 1
ATOM 701 C C . ASP A 1 89 ? -43.184 5.392 37.192 1.00 39.53 89 ASP A C 1
ATOM 703 O O . ASP A 1 89 ? -42.188 5.141 36.511 1.00 39.53 89 ASP A O 1
ATOM 707 N N . SER A 1 90 ? -44.270 5.967 36.683 1.00 44.31 90 SER A N 1
ATOM 708 C CA . SER A 1 90 ? -44.239 6.930 35.592 1.00 44.31 90 SER A CA 1
ATOM 709 C C . SER A 1 90 ? -43.702 8.253 36.146 1.00 44.31 90 SER A C 1
ATOM 711 O O . SER A 1 90 ? -44.410 9.256 36.169 1.00 44.31 90 SER A O 1
ATOM 713 N N . GLU A 1 91 ? -42.463 8.258 36.633 1.00 44.69 91 GLU A N 1
ATOM 714 C CA . GLU A 1 91 ? -41.698 9.498 36.683 1.00 44.69 91 GLU A CA 1
ATOM 715 C C . GLU A 1 91 ? -41.198 9.765 35.263 1.00 44.69 91 GLU A C 1
ATOM 717 O O . GLU A 1 91 ? -40.743 8.849 34.573 1.00 44.69 91 GLU A O 1
ATOM 722 N N . GLU A 1 92 ? -41.309 11.010 34.801 1.00 45.69 92 GLU A N 1
ATOM 723 C CA . GLU A 1 92 ? -40.573 11.524 33.645 1.00 45.69 92 GLU A CA 1
ATOM 724 C C . GLU A 1 92 ? -39.073 11.333 33.906 1.00 45.69 92 GLU A C 1
ATOM 726 O O . GLU A 1 92 ? -38.368 12.213 34.396 1.00 45.69 92 GLU A O 1
ATOM 731 N N . VAL A 1 93 ? -38.574 10.130 33.631 1.00 47.38 93 VAL A N 1
ATOM 732 C CA . VAL A 1 93 ? -37.158 9.824 33.715 1.00 47.38 93 VAL A CA 1
ATOM 733 C C . VAL A 1 93 ? -36.525 10.591 32.569 1.00 47.38 93 VAL A C 1
ATOM 735 O O . VAL A 1 93 ? -36.722 10.218 31.411 1.00 47.38 93 VAL A O 1
ATOM 738 N N . ALA A 1 94 ? -35.792 11.663 32.892 1.00 53.44 94 ALA A N 1
ATOM 739 C CA . ALA A 1 94 ? -34.805 12.261 31.997 1.00 53.44 94 ALA A CA 1
ATOM 740 C C . ALA A 1 94 ? -34.182 11.132 31.175 1.00 53.44 94 ALA A C 1
ATOM 742 O O . ALA A 1 94 ? -33.705 10.169 31.782 1.00 53.44 94 ALA A O 1
ATOM 743 N N . ALA A 1 95 ? -34.336 11.192 29.847 1.00 69.00 95 ALA A N 1
ATOM 744 C CA . ALA A 1 95 ? -34.069 10.075 28.948 1.00 69.00 95 ALA A CA 1
ATOM 745 C C . ALA A 1 95 ? -32.738 9.426 29.339 1.00 69.00 95 ALA A C 1
ATOM 747 O O . ALA A 1 95 ? -31.684 10.028 29.174 1.00 69.00 95 ALA A O 1
ATOM 748 N N . PHE A 1 96 ? -32.806 8.258 29.985 1.00 83.00 96 PHE A N 1
ATOM 749 C CA . PHE A 1 96 ? -31.614 7.609 30.504 1.00 83.00 96 PHE A CA 1
ATOM 750 C C . PHE A 1 96 ? -30.819 7.126 29.301 1.00 83.00 96 PHE A C 1
ATOM 752 O O . PHE A 1 96 ? -31.226 6.169 28.637 1.00 83.00 96 PHE A O 1
ATOM 759 N N . ASP A 1 97 ? -29.722 7.816 29.019 1.00 88.94 97 ASP A N 1
ATOM 760 C CA . ASP A 1 97 ? -28.838 7.460 27.930 1.00 88.94 97 ASP A CA 1
ATOM 761 C C . ASP A 1 97 ? -27.861 6.381 28.406 1.00 88.94 97 ASP A C 1
ATOM 763 O O . ASP A 1 97 ? -26.860 6.619 29.081 1.00 88.94 97 ASP A O 1
ATOM 767 N N . ALA A 1 98 ? -28.226 5.138 28.107 1.00 88.69 98 ALA A N 1
ATOM 768 C CA . ALA A 1 98 ? -27.412 3.977 28.420 1.00 88.69 98 ALA A CA 1
ATOM 769 C C . ALA A 1 98 ? -26.157 3.880 27.536 1.00 88.69 98 ALA A C 1
ATOM 771 O O . ALA A 1 98 ? -25.269 3.096 27.866 1.00 88.69 98 ALA A O 1
ATOM 772 N N . GLU A 1 99 ? -26.121 4.576 26.395 1.00 89.88 99 GLU A N 1
ATOM 773 C CA . GLU A 1 99 ? -24.966 4.609 25.493 1.00 89.88 99 GLU A CA 1
ATOM 774 C C . GLU A 1 99 ? -23.940 5.630 25.998 1.00 89.88 99 GLU A C 1
ATOM 776 O O . GLU A 1 99 ? -22.788 5.252 26.182 1.00 89.88 99 GLU A O 1
ATOM 781 N N . GLU A 1 100 ? -24.373 6.840 26.365 1.00 91.06 100 GLU A N 1
ATOM 782 C CA . GLU A 1 100 ? -23.509 7.868 26.978 1.00 91.06 100 GLU A CA 1
ATOM 783 C C . GLU A 1 100 ? -22.848 7.352 28.266 1.00 91.06 100 GLU A C 1
ATOM 785 O O . GLU A 1 100 ? -21.626 7.319 28.371 1.00 91.06 100 GLU A O 1
ATOM 790 N N . LEU A 1 101 ? -23.633 6.798 29.201 1.00 90.69 101 LEU A N 1
ATOM 791 C CA . LEU A 1 101 ? -23.074 6.241 30.439 1.00 90.69 101 LEU A CA 1
ATOM 792 C C . LEU A 1 101 ? -22.149 5.034 30.187 1.00 90.69 101 LEU A C 1
ATOM 794 O O . LEU A 1 101 ? -21.275 4.744 31.001 1.00 90.69 101 LEU A O 1
ATOM 798 N N . CYS A 1 102 ? -22.359 4.282 29.102 1.00 90.44 102 CYS A N 1
ATOM 799 C CA . CYS A 1 102 ? -21.464 3.188 28.728 1.00 90.44 102 CYS A CA 1
ATOM 800 C C . CYS A 1 102 ? -20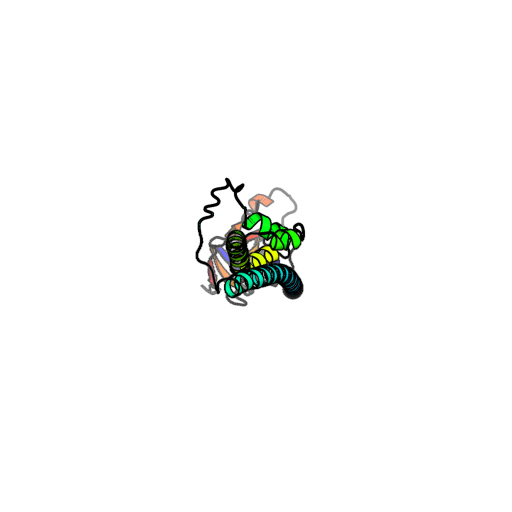.101 3.730 28.293 1.00 90.44 102 CYS A C 1
ATOM 802 O O . CYS A 1 102 ? -19.085 3.189 28.726 1.00 90.44 102 CYS A O 1
ATOM 804 N N . ASP A 1 103 ? -20.087 4.769 27.460 1.00 91.38 103 ASP A N 1
ATOM 805 C CA . ASP A 1 103 ? -18.856 5.399 26.990 1.00 91.38 103 ASP A CA 1
ATOM 806 C C . ASP A 1 103 ? -18.116 6.081 28.162 1.00 91.38 103 ASP A C 1
ATOM 808 O O . ASP A 1 103 ? -16.935 5.796 28.361 1.00 91.38 103 ASP A O 1
ATOM 812 N N . ASP A 1 104 ? -18.817 6.811 29.043 1.00 91.69 104 ASP A N 1
ATOM 813 C CA . ASP A 1 104 ? -18.223 7.423 30.247 1.00 91.69 104 ASP A CA 1
ATOM 814 C C . ASP A 1 104 ? -17.552 6.389 31.173 1.00 91.69 104 ASP A C 1
ATOM 816 O O . ASP A 1 104 ? -16.519 6.650 31.787 1.00 91.69 104 ASP A O 1
ATOM 820 N N . LEU A 1 105 ? -18.135 5.191 31.306 1.00 90.25 105 LEU A N 1
ATOM 821 C CA . LEU A 1 105 ? -17.556 4.111 32.117 1.00 90.25 105 LEU A CA 1
ATOM 822 C C . LEU A 1 105 ? -16.321 3.480 31.467 1.00 90.25 105 LEU A C 1
ATOM 824 O O . LEU A 1 105 ? -15.467 2.965 32.181 1.00 90.25 105 LEU A O 1
ATOM 828 N N . ILE A 1 106 ? -16.238 3.471 30.135 1.00 90.38 106 ILE A N 1
ATOM 829 C CA . ILE A 1 106 ? -15.072 2.961 29.398 1.00 90.38 106 ILE A CA 1
ATOM 830 C C . ILE A 1 106 ? -13.912 3.965 29.469 1.00 90.38 106 ILE A C 1
ATOM 832 O O . ILE A 1 106 ? -12.744 3.562 29.496 1.00 90.38 106 ILE A O 1
ATOM 836 N N . GLU A 1 107 ? -14.230 5.260 29.498 1.00 90.25 107 GLU A N 1
ATOM 837 C CA . GLU A 1 107 ? -13.265 6.360 29.589 1.00 90.25 107 GLU A CA 1
ATOM 838 C C . GLU A 1 107 ? -12.839 6.686 31.036 1.00 90.25 107 GLU A C 1
ATOM 840 O O . GLU A 1 107 ? -11.961 7.520 31.233 1.00 90.25 107 GLU A O 1
ATOM 845 N N . ASP A 1 108 ? -13.373 5.960 32.029 1.00 84.19 108 ASP A N 1
ATOM 846 C CA . ASP A 1 108 ? -13.179 6.176 33.475 1.00 84.19 108 ASP A CA 1
ATOM 847 C C . ASP A 1 108 ? -13.723 7.531 33.998 1.00 84.19 108 ASP A C 1
ATOM 849 O O . ASP A 1 108 ? -13.382 7.965 35.102 1.00 84.19 108 ASP A O 1
ATOM 853 N N . ASP A 1 109 ? -14.617 8.179 33.247 1.00 79.62 109 ASP A N 1
ATOM 854 C CA . ASP A 1 109 ? -15.235 9.469 33.587 1.00 79.62 109 ASP A CA 1
ATOM 855 C C . ASP A 1 109 ? -16.455 9.325 34.519 1.00 79.62 109 ASP A C 1
ATOM 857 O O . ASP A 1 109 ? -16.825 10.260 35.240 1.00 79.62 109 ASP A O 1
ATOM 861 N N . ALA A 1 110 ? -17.058 8.133 34.579 1.00 78.56 110 ALA A N 1
ATOM 862 C CA . ALA A 1 110 ? -18.160 7.814 35.486 1.00 78.56 110 ALA A CA 1
ATOM 863 C C . ALA A 1 110 ? -17.732 6.922 36.667 1.00 78.56 110 ALA A C 1
ATOM 865 O O . ALA A 1 110 ? -17.106 5.875 36.515 1.00 78.56 110 ALA A O 1
ATOM 866 N N . SER A 1 111 ? -18.159 7.290 37.883 1.00 80.12 111 SER A N 1
ATOM 867 C CA . SER A 1 111 ? -17.858 6.522 39.102 1.00 80.12 111 SER A CA 1
ATOM 868 C C . SER A 1 111 ? -18.695 5.243 39.209 1.00 80.12 111 SER A C 1
ATOM 870 O O . SER A 1 111 ? -19.905 5.245 38.965 1.00 80.12 111 SER A O 1
ATOM 872 N N . MET A 1 112 ? -18.097 4.161 39.717 1.00 83.19 112 MET A N 1
ATOM 873 C CA . MET A 1 112 ? -18.780 2.879 39.979 1.00 83.19 112 MET A CA 1
ATOM 874 C C . MET A 1 112 ? -20.015 3.015 40.892 1.00 83.19 112 MET A C 1
ATOM 876 O O . MET A 1 112 ? -20.951 2.211 40.837 1.00 83.19 112 MET A O 1
ATOM 880 N N . GLU A 1 113 ? -20.030 4.028 41.753 1.00 83.62 113 GLU A N 1
ATOM 881 C CA . GLU A 1 113 ? -21.126 4.383 42.652 1.00 83.62 113 GLU A CA 1
ATOM 882 C C . GLU A 1 113 ? -22.395 4.753 41.880 1.00 83.62 113 GLU A C 1
ATOM 884 O O . GLU A 1 113 ? -23.488 4.382 42.311 1.00 83.62 113 GLU A O 1
ATOM 889 N N . VAL A 1 114 ? -22.255 5.400 40.717 1.00 85.75 114 VAL A N 1
ATOM 890 C CA . VAL A 1 114 ? -23.375 5.759 39.837 1.00 85.75 114 VAL A CA 1
ATOM 891 C C . VAL A 1 114 ? -24.072 4.488 39.357 1.00 85.75 114 VAL A C 1
ATOM 893 O O . VAL A 1 114 ? -25.284 4.341 39.518 1.00 85.75 114 VAL A O 1
ATOM 896 N N . VAL A 1 115 ? -23.302 3.499 38.892 1.00 86.44 115 VAL A N 1
ATOM 897 C CA . VAL A 1 115 ? -23.825 2.202 38.424 1.00 86.44 115 VAL A CA 1
ATOM 898 C C . VAL A 1 115 ? -24.522 1.438 39.553 1.00 86.44 115 VAL A C 1
ATOM 900 O O . VAL A 1 115 ? -25.591 0.853 39.358 1.00 86.44 115 VAL A O 1
ATOM 903 N N . LYS A 1 116 ? -23.970 1.482 40.773 1.00 88.25 116 LYS A N 1
ATOM 904 C CA . LYS A 1 116 ? -24.586 0.863 41.961 1.00 88.25 116 LYS A CA 1
ATOM 905 C C . LYS A 1 116 ? -25.908 1.516 42.356 1.00 88.25 116 LYS A C 1
ATOM 907 O O . LYS A 1 116 ? -26.729 0.835 42.969 1.00 88.25 116 LYS A O 1
ATOM 912 N N . GLN A 1 117 ? -26.154 2.780 42.022 1.00 88.25 117 GLN A N 1
ATOM 913 C CA . GLN A 1 117 ? -27.413 3.471 42.330 1.00 88.25 117 GLN A CA 1
ATOM 914 C C . GLN A 1 117 ? -28.510 3.218 41.281 1.00 88.25 117 GLN A C 1
ATOM 916 O O . GLN A 1 117 ? -29.691 3.350 41.596 1.00 88.25 117 GLN A O 1
ATOM 921 N N . LEU A 1 118 ? -28.160 2.753 40.075 1.00 88.31 118 LEU A N 1
ATOM 922 C CA . LEU A 1 118 ? -29.122 2.506 38.993 1.00 88.31 118 LEU A CA 1
ATOM 923 C C . LEU A 1 118 ? -30.204 1.478 39.354 1.00 88.31 118 LEU A C 1
ATOM 925 O O . LEU A 1 118 ? -29.934 0.438 39.962 1.00 88.31 118 LEU A O 1
ATOM 929 N N . SER A 1 119 ? -31.438 1.721 38.912 1.00 89.06 119 SER A N 1
ATOM 930 C CA . SER A 1 119 ? -32.524 0.741 39.016 1.00 89.06 119 SER A CA 1
ATOM 931 C C . SER A 1 119 ? -32.251 -0.492 38.141 1.00 89.06 119 SER A C 1
ATOM 933 O O . SER A 1 119 ? -31.464 -0.451 37.195 1.00 89.06 119 SER A O 1
ATOM 935 N N . VAL A 1 120 ? -32.917 -1.615 38.432 1.00 88.81 120 VAL A N 1
ATOM 936 C CA . VAL A 1 120 ? -32.727 -2.868 37.672 1.00 88.81 120 VAL A CA 1
ATOM 937 C C . VAL A 1 120 ? -33.063 -2.683 36.188 1.00 88.81 120 VAL A C 1
ATOM 939 O O . VAL A 1 120 ? -32.352 -3.209 35.340 1.00 88.81 120 VAL A O 1
ATOM 942 N N . THR A 1 121 ? -34.099 -1.906 35.863 1.00 88.56 121 THR A N 1
ATOM 943 C CA . THR A 1 121 ? -34.489 -1.614 34.474 1.00 88.56 121 THR A CA 1
ATOM 944 C C . THR A 1 121 ? -33.398 -0.836 33.733 1.00 88.56 121 THR A C 1
ATOM 946 O O . THR A 1 121 ? -33.035 -1.216 32.621 1.00 88.56 121 THR A O 1
ATOM 949 N N . LYS A 1 122 ? -32.808 0.184 34.376 1.00 90.56 122 LYS A N 1
ATOM 950 C CA . LYS A 1 122 ? -31.683 0.959 33.823 1.00 90.56 122 LYS A CA 1
ATOM 951 C C . LYS A 1 122 ? -30.422 0.101 33.660 1.00 90.56 122 LYS A C 1
ATOM 953 O O . LYS A 1 122 ? -29.739 0.198 32.647 1.00 90.56 122 LYS A O 1
ATOM 958 N N . LEU A 1 123 ? -30.156 -0.818 34.594 1.00 90.75 123 LEU A N 1
ATOM 959 C CA . LEU A 1 123 ? -29.050 -1.781 34.479 1.00 90.75 123 LEU A CA 1
ATOM 960 C C . LEU A 1 123 ? -29.225 -2.762 33.311 1.00 90.75 123 LEU A C 1
ATOM 962 O O . LEU A 1 123 ? -28.235 -3.143 32.692 1.00 90.75 123 LEU A O 1
ATOM 966 N N . VAL A 1 124 ? -30.457 -3.173 32.987 1.00 91.50 124 VAL A N 1
ATOM 967 C CA . VAL A 1 124 ? -30.717 -4.002 31.795 1.00 91.50 124 VAL A CA 1
ATOM 968 C C . VAL A 1 124 ? -30.387 -3.229 30.520 1.00 91.50 124 VAL A C 1
ATOM 970 O O . VAL A 1 124 ? -29.746 -3.791 29.635 1.00 91.50 124 VAL A O 1
ATOM 973 N N . GLN A 1 125 ? -30.790 -1.958 30.436 1.00 92.56 125 GLN A N 1
ATOM 974 C CA . GLN A 1 125 ? -30.478 -1.096 29.292 1.00 92.56 125 GLN A CA 1
ATOM 975 C C . GLN A 1 125 ? -28.965 -0.893 29.148 1.00 92.56 125 GLN A C 1
ATOM 977 O O . GLN A 1 125 ? -28.426 -1.176 28.083 1.00 92.56 125 GLN A O 1
ATOM 982 N N . LEU A 1 126 ? -28.267 -0.540 30.234 1.00 93.56 126 LEU A N 1
ATOM 983 C CA . LEU A 1 126 ? -26.807 -0.392 30.242 1.00 93.56 126 LEU A CA 1
ATOM 984 C C . LEU A 1 126 ? -26.097 -1.682 29.811 1.00 93.56 126 LEU A C 1
ATOM 986 O O . LEU A 1 126 ? -25.216 -1.653 28.960 1.00 93.56 126 LEU A O 1
ATOM 990 N N . ARG A 1 127 ? -26.522 -2.843 30.324 1.00 93.00 127 ARG A N 1
ATOM 991 C CA . ARG A 1 127 ? -25.955 -4.138 29.920 1.00 93.00 127 ARG A CA 1
ATOM 992 C C . ARG A 1 127 ? -26.132 -4.413 28.425 1.00 93.00 127 ARG A C 1
ATOM 994 O O . ARG A 1 127 ? -25.234 -4.973 27.802 1.00 93.00 127 ARG A O 1
ATOM 1001 N N . GLN A 1 128 ? -27.284 -4.058 27.852 1.00 93.56 128 GLN A N 1
ATOM 1002 C CA . GLN A 1 128 ? -27.509 -4.190 26.412 1.00 93.56 128 GLN A CA 1
ATOM 1003 C C . GLN A 1 128 ? -26.606 -3.244 25.617 1.00 93.56 128 GLN A C 1
ATOM 1005 O O . GLN A 1 128 ? -26.047 -3.679 24.613 1.00 93.56 128 GLN A O 1
ATOM 1010 N N . SER A 1 129 ? -26.427 -2.000 26.069 1.00 93.88 129 SER A N 1
ATOM 1011 C CA . SER A 1 129 ? -25.514 -1.038 25.439 1.00 93.88 129 SER A CA 1
ATOM 1012 C C . SER A 1 129 ? -24.066 -1.530 25.458 1.00 93.88 129 SER A C 1
ATOM 1014 O O . SER A 1 129 ? -23.442 -1.600 24.401 1.00 93.88 129 SER A O 1
ATOM 1016 N N . VAL A 1 130 ? -23.567 -2.004 26.605 1.00 94.62 130 VAL A N 1
ATOM 1017 C CA . VAL A 1 130 ? -22.207 -2.561 26.712 1.00 94.62 130 VAL A CA 1
ATOM 1018 C C . VAL A 1 130 ? -22.032 -3.790 25.811 1.00 94.62 130 VAL A C 1
ATOM 1020 O O . VAL A 1 130 ? -21.033 -3.908 25.105 1.00 94.62 130 VAL A O 1
ATOM 1023 N N . GLN A 1 131 ? -23.022 -4.689 25.752 1.00 93.56 131 GLN A N 1
ATOM 1024 C CA . GLN A 1 131 ? -22.958 -5.845 24.850 1.00 93.56 131 GLN A CA 1
ATOM 1025 C C . GLN A 1 131 ? -22.910 -5.418 23.375 1.00 93.56 131 GLN A C 1
ATOM 1027 O O . GLN A 1 131 ? -22.097 -5.940 22.612 1.00 93.56 131 GLN A O 1
ATOM 1032 N N . ARG A 1 132 ? -23.735 -4.442 22.969 1.00 94.50 132 ARG A N 1
ATOM 1033 C CA . ARG A 1 132 ? -23.687 -3.881 21.608 1.00 94.50 132 ARG A CA 1
ATOM 1034 C C . ARG A 1 132 ? -22.333 -3.248 21.312 1.00 94.50 132 ARG A C 1
ATOM 1036 O O . ARG A 1 132 ? -21.846 -3.393 20.190 1.00 94.50 132 ARG A O 1
ATOM 1043 N N . ARG A 1 133 ? -21.716 -2.578 22.290 1.00 93.56 133 ARG A N 1
ATOM 1044 C CA . ARG A 1 133 ? -20.368 -2.014 22.163 1.00 93.56 133 ARG A CA 1
ATOM 1045 C C . ARG A 1 133 ? -19.334 -3.116 21.919 1.00 93.56 133 ARG A C 1
ATOM 1047 O O . ARG A 1 133 ? -18.585 -3.007 20.950 1.00 93.56 133 ARG A O 1
ATOM 1054 N N . CYS A 1 134 ? -19.356 -4.206 22.692 1.00 93.31 134 CYS A N 1
ATOM 1055 C CA . CYS A 1 134 ? -18.498 -5.381 22.472 1.00 93.31 134 CYS A CA 1
ATOM 1056 C C . CYS A 1 134 ? -18.653 -5.966 21.061 1.00 93.31 134 CYS A C 1
ATOM 1058 O O . CYS A 1 134 ? -17.663 -6.236 20.376 1.00 93.31 134 CYS A O 1
ATOM 1060 N N . ASP A 1 135 ? -19.897 -6.172 20.624 1.00 94.00 135 ASP A N 1
ATOM 1061 C CA . ASP A 1 135 ? -20.192 -6.774 19.322 1.00 94.00 135 ASP A CA 1
ATOM 1062 C C . ASP A 1 135 ? -19.760 -5.847 18.176 1.00 94.00 135 ASP A C 1
ATOM 1064 O O . ASP A 1 135 ? -19.148 -6.291 17.200 1.00 94.00 135 ASP A O 1
ATOM 1068 N N . THR A 1 136 ? -20.002 -4.542 18.326 1.00 94.44 136 THR A N 1
ATOM 1069 C CA . THR A 1 136 ? -19.587 -3.519 17.359 1.00 94.44 136 THR A CA 1
ATOM 1070 C C . THR A 1 136 ? -18.070 -3.458 17.248 1.00 94.44 136 THR A C 1
ATOM 1072 O O . THR A 1 136 ? -17.555 -3.509 16.129 1.00 94.44 136 THR A O 1
ATOM 1075 N N . PHE A 1 137 ? -17.359 -3.422 18.379 1.00 94.50 137 PHE A N 1
ATOM 1076 C CA . PHE A 1 137 ? -15.899 -3.417 18.416 1.00 94.50 137 PHE A CA 1
ATOM 1077 C C . PHE A 1 137 ? -15.330 -4.626 17.666 1.00 94.50 137 PHE A C 1
ATOM 1079 O O . PHE A 1 137 ? -14.542 -4.471 16.737 1.00 94.50 137 PHE A O 1
ATOM 1086 N N . ARG A 1 138 ? -15.818 -5.837 17.966 1.00 91.88 138 ARG A N 1
ATOM 1087 C CA . ARG A 1 138 ? -15.382 -7.063 17.275 1.00 91.88 138 ARG A CA 1
ATOM 1088 C C . ARG A 1 138 ? -15.680 -7.043 15.780 1.00 91.88 138 ARG A C 1
ATOM 1090 O O . ARG A 1 138 ? -14.847 -7.483 14.992 1.00 91.88 138 ARG A O 1
ATOM 1097 N N . SER A 1 139 ? -16.851 -6.542 15.387 1.00 94.19 139 SER A N 1
ATOM 1098 C CA . SER A 1 139 ? -17.242 -6.485 13.975 1.00 94.19 139 SER A CA 1
ATOM 1099 C C . SER A 1 139 ? -16.383 -5.518 13.155 1.00 94.19 139 SER A C 1
ATOM 1101 O O . SER A 1 139 ? -16.150 -5.773 11.977 1.00 94.19 139 SER A O 1
ATOM 1103 N N . LYS A 1 140 ? -15.889 -4.436 13.773 1.00 94.44 140 LYS A N 1
ATOM 1104 C CA . LYS A 1 140 ? -15.107 -3.383 13.108 1.00 94.44 140 LYS A CA 1
ATOM 1105 C C . LYS A 1 140 ? -13.598 -3.509 13.301 1.00 94.44 140 LYS A C 1
ATOM 1107 O O . LYS A 1 140 ? -12.859 -2.902 12.531 1.00 94.44 140 LYS A O 1
ATOM 1112 N N . ALA A 1 141 ? -13.131 -4.308 14.262 1.00 91.00 141 ALA A N 1
ATOM 1113 C CA . ALA A 1 141 ? -11.723 -4.386 14.653 1.00 91.00 141 ALA A CA 1
ATOM 1114 C C . ALA A 1 141 ? -10.773 -4.613 13.466 1.00 91.00 141 ALA A C 1
ATOM 1116 O O . ALA A 1 141 ? -9.781 -3.900 13.325 1.00 91.00 141 ALA A O 1
ATOM 1117 N N . VAL A 1 142 ? -11.101 -5.560 12.578 1.00 93.25 142 VAL A N 1
ATOM 1118 C CA . VAL A 1 142 ? -10.270 -5.888 11.405 1.00 93.25 142 VAL A CA 1
ATOM 1119 C C . VAL A 1 142 ? -10.209 -4.722 10.417 1.00 93.25 142 VAL A C 1
ATOM 1121 O O . VAL A 1 142 ? -9.125 -4.358 9.955 1.00 93.25 142 VAL A O 1
ATOM 1124 N N . ASP A 1 143 ? -11.353 -4.109 10.115 1.00 95.19 143 ASP A N 1
ATOM 1125 C CA . ASP A 1 143 ? -11.438 -2.995 9.169 1.00 95.19 143 ASP A CA 1
ATOM 1126 C C . ASP A 1 143 ? -10.745 -1.741 9.717 1.00 95.19 143 ASP A C 1
ATOM 1128 O O . ASP A 1 143 ? -10.021 -1.055 8.991 1.00 95.19 143 ASP A O 1
ATOM 1132 N N . GLU A 1 144 ? -10.913 -1.453 11.008 1.00 94.19 144 GLU A N 1
ATOM 1133 C CA . GLU A 1 144 ? -10.267 -0.330 11.690 1.00 94.19 144 GLU A CA 1
ATOM 1134 C C . GLU A 1 144 ? -8.758 -0.528 11.824 1.00 94.19 144 GLU A C 1
ATOM 1136 O O . GLU A 1 144 ? -8.001 0.418 11.580 1.00 94.19 144 GLU A O 1
ATOM 1141 N N . LEU A 1 145 ? -8.304 -1.753 12.106 1.00 94.19 145 LEU A N 1
ATOM 1142 C CA . LEU A 1 145 ? -6.885 -2.099 12.102 1.00 94.19 145 LEU A CA 1
ATOM 1143 C C . LEU A 1 145 ? -6.302 -1.873 10.710 1.00 94.19 145 LEU A C 1
ATOM 1145 O O . LEU A 1 145 ? -5.311 -1.157 10.564 1.00 94.19 145 LEU A O 1
ATOM 1149 N N . GLN A 1 146 ? -6.939 -2.409 9.666 1.00 94.75 146 GLN A N 1
ATOM 1150 C CA . GLN A 1 146 ? -6.457 -2.276 8.294 1.00 94.75 146 GLN A CA 1
ATOM 1151 C C . GLN A 1 146 ? -6.456 -0.814 7.820 1.00 94.75 146 GLN A C 1
ATOM 1153 O O . GLN A 1 146 ? -5.524 -0.384 7.127 1.00 94.75 146 GLN A O 1
ATOM 1158 N N . LYS A 1 147 ? -7.477 -0.036 8.193 1.00 95.75 147 LYS A N 1
ATOM 1159 C CA . LYS A 1 147 ? -7.584 1.399 7.897 1.00 95.75 147 LYS A CA 1
ATOM 1160 C C . LYS A 1 147 ? -6.481 2.192 8.594 1.00 95.75 147 LYS A C 1
ATOM 1162 O O . LYS A 1 147 ? -5.793 2.975 7.939 1.00 95.75 147 LYS A O 1
ATOM 1167 N N . THR A 1 148 ? -6.281 1.962 9.888 1.00 94.56 148 THR A N 1
ATOM 1168 C CA . THR A 1 148 ? -5.247 2.634 10.686 1.00 94.56 148 THR A CA 1
ATOM 1169 C C . THR A 1 148 ? -3.857 2.270 10.183 1.00 94.56 148 THR A C 1
ATOM 1171 O O . THR A 1 148 ? -3.029 3.155 9.968 1.00 94.56 148 THR A O 1
ATOM 1174 N N . LEU A 1 149 ? -3.625 0.992 9.878 1.00 95.25 149 LEU A N 1
ATOM 1175 C CA . LEU A 1 149 ? -2.364 0.508 9.329 1.00 95.25 149 LEU A CA 1
ATOM 1176 C C . LEU A 1 149 ? -2.048 1.158 7.980 1.00 95.25 149 LEU A C 1
ATOM 1178 O O . LEU A 1 149 ? -0.937 1.634 7.779 1.00 95.25 149 LEU A O 1
ATOM 1182 N N . ASN A 1 150 ? -3.023 1.249 7.073 1.00 94.94 150 ASN A N 1
ATOM 1183 C CA . ASN A 1 150 ? -2.835 1.917 5.783 1.00 94.94 150 ASN A CA 1
ATOM 1184 C C . ASN A 1 150 ? -2.643 3.437 5.907 1.00 94.94 150 ASN A C 1
ATOM 1186 O O . ASN A 1 150 ? -2.055 4.037 5.010 1.00 94.94 150 ASN A O 1
ATOM 1190 N N . SER A 1 151 ? -3.128 4.057 6.985 1.00 94.38 151 SER A N 1
ATOM 1191 C CA . SER A 1 151 ? -2.898 5.477 7.263 1.00 94.38 151 SER A CA 1
ATOM 1192 C C . SER A 1 151 ? -1.510 5.737 7.848 1.00 94.38 151 SER A C 1
ATOM 1194 O O . SER A 1 151 ? -0.872 6.714 7.463 1.00 94.38 151 SER A O 1
ATOM 1196 N N . ARG A 1 152 ? -1.051 4.899 8.788 1.00 93.69 152 ARG A N 1
ATOM 1197 C CA . ARG A 1 152 ? 0.253 5.054 9.456 1.00 93.69 152 ARG A CA 1
ATOM 1198 C C . ARG A 1 152 ? 1.403 4.569 8.570 1.00 93.69 152 ARG A C 1
ATOM 1200 O O . ARG A 1 152 ? 2.419 5.246 8.466 1.00 93.69 152 ARG A O 1
ATOM 1207 N N . VAL A 1 153 ? 1.215 3.436 7.889 1.00 93.81 153 VAL A N 1
ATOM 1208 C CA . VAL A 1 153 ? 2.186 2.823 6.970 1.00 93.81 153 VAL A CA 1
ATOM 1209 C C . VAL A 1 153 ? 1.505 2.535 5.623 1.00 93.81 153 VAL A C 1
ATOM 1211 O O . VAL A 1 153 ? 1.015 1.420 5.382 1.00 93.81 153 VAL A O 1
ATOM 1214 N N . PRO A 1 154 ? 1.447 3.528 4.716 1.00 91.75 154 PRO A N 1
ATOM 1215 C CA . PRO A 1 154 ? 0.789 3.390 3.421 1.00 91.75 154 PRO A CA 1
ATOM 1216 C C . PRO A 1 154 ? 1.329 2.240 2.569 1.00 91.75 154 PRO A C 1
ATOM 1218 O O . PRO A 1 154 ? 2.476 1.809 2.697 1.00 91.75 154 PRO A O 1
ATOM 1221 N N . LEU A 1 155 ? 0.482 1.739 1.668 1.00 90.44 155 LEU A N 1
ATOM 1222 C CA . LEU A 1 155 ? 0.873 0.724 0.691 1.00 90.44 155 LEU A CA 1
ATOM 1223 C C . LEU A 1 155 ? 1.941 1.272 -0.259 1.00 90.44 155 LEU A C 1
ATOM 1225 O O . LEU A 1 155 ? 1.711 2.289 -0.916 1.00 90.44 155 LEU A O 1
ATOM 1229 N N . ARG A 1 156 ? 3.069 0.563 -0.395 1.00 88.50 156 ARG A N 1
ATOM 1230 C CA . ARG A 1 156 ? 4.071 0.889 -1.418 1.00 88.50 156 ARG A CA 1
ATOM 1231 C C . ARG A 1 156 ? 3.482 0.644 -2.799 1.00 88.50 156 ARG A C 1
ATOM 1233 O O . ARG A 1 156 ? 3.057 -0.461 -3.128 1.00 88.50 156 ARG A O 1
ATOM 1240 N N . ARG A 1 157 ? 3.457 1.692 -3.617 1.00 88.19 157 ARG A N 1
ATOM 1241 C CA . ARG A 1 157 ? 3.031 1.629 -5.014 1.00 88.19 157 ARG A CA 1
ATOM 1242 C C . ARG A 1 157 ? 4.241 1.859 -5.896 1.00 88.19 157 ARG A C 1
ATOM 1244 O O . ARG A 1 157 ? 4.522 2.981 -6.299 1.00 88.19 157 ARG A O 1
ATOM 1251 N N . THR A 1 158 ? 4.954 0.787 -6.199 1.00 89.44 158 THR A N 1
ATOM 1252 C CA . THR A 1 158 ? 6.102 0.827 -7.104 1.00 89.44 158 THR A CA 1
ATOM 1253 C C . THR A 1 158 ? 5.687 0.359 -8.499 1.00 89.44 158 THR A C 1
ATOM 1255 O O . THR A 1 158 ? 4.647 -0.283 -8.691 1.00 89.44 158 THR A O 1
ATOM 1258 N N . ARG A 1 159 ? 6.453 0.749 -9.517 1.00 87.88 159 ARG A N 1
ATOM 1259 C CA . ARG A 1 159 ? 6.342 0.218 -10.879 1.00 87.88 159 ARG A CA 1
ATOM 1260 C C . ARG A 1 159 ? 7.704 -0.209 -11.369 1.00 87.88 159 ARG A C 1
ATOM 1262 O O . ARG A 1 159 ? 8.673 0.533 -11.234 1.00 87.88 159 ARG A O 1
ATOM 1269 N N . GLN A 1 160 ? 7.742 -1.374 -11.997 1.00 90.19 160 GLN A N 1
ATOM 1270 C CA . GLN A 1 160 ? 8.928 -1.854 -12.677 1.00 90.19 160 GLN A CA 1
ATOM 1271 C C . GLN A 1 160 ? 9.002 -1.237 -14.076 1.00 90.19 160 GLN A C 1
ATOM 1273 O O . GLN A 1 160 ? 8.046 -1.294 -14.854 1.00 90.19 160 GLN A O 1
ATOM 1278 N N . VAL A 1 161 ? 10.148 -0.647 -14.390 1.00 90.31 161 VAL A N 1
ATOM 1279 C CA . VAL A 1 161 ? 10.445 -0.007 -15.669 1.00 90.31 161 VAL A CA 1
ATOM 1280 C C . VAL A 1 161 ? 11.766 -0.521 -16.228 1.00 90.31 161 VAL A C 1
ATOM 1282 O O . VAL A 1 161 ? 12.664 -0.905 -15.488 1.00 90.31 161 VAL A O 1
ATOM 1285 N N . GLN A 1 162 ? 11.920 -0.507 -17.546 1.00 92.62 162 GLN A N 1
ATOM 1286 C CA . GLN A 1 162 ? 13.164 -0.892 -18.211 1.00 92.62 162 GLN A CA 1
ATOM 1287 C C . GLN A 1 162 ? 13.405 0.062 -19.358 1.00 92.62 162 GLN A C 1
ATOM 1289 O O . GLN A 1 162 ? 12.506 0.363 -20.144 1.00 92.62 162 GLN A O 1
ATOM 1294 N N . GLN A 1 163 ? 14.630 0.560 -19.428 1.00 92.88 163 GLN A N 1
ATOM 1295 C CA . GLN A 1 163 ? 15.043 1.430 -20.508 1.00 92.88 163 GLN A CA 1
ATOM 1296 C C . GLN A 1 163 ? 15.620 0.587 -21.642 1.00 92.88 163 GLN A C 1
ATOM 1298 O O . GLN A 1 163 ? 16.414 -0.328 -21.415 1.00 92.88 163 GLN A O 1
ATOM 1303 N N . LEU A 1 164 ? 15.217 0.909 -22.864 1.00 95.00 164 LEU A N 1
ATOM 1304 C CA . LEU A 1 164 ? 15.710 0.297 -24.086 1.00 95.00 164 LEU A CA 1
ATOM 1305 C C . LEU A 1 164 ? 16.260 1.390 -24.993 1.00 95.00 164 LEU A C 1
ATOM 1307 O O . LEU A 1 164 ? 15.624 2.427 -25.180 1.00 95.00 164 LEU A O 1
ATOM 1311 N N . THR A 1 165 ? 17.400 1.128 -25.615 1.00 93.75 165 THR A N 1
ATOM 1312 C CA . THR A 1 165 ? 17.866 1.920 -26.752 1.00 93.75 165 THR A CA 1
ATOM 1313 C C . THR A 1 165 ? 17.539 1.159 -28.021 1.00 93.75 165 THR A C 1
ATOM 1315 O O . THR A 1 165 ? 17.872 -0.022 -28.132 1.00 93.75 165 THR A O 1
ATOM 1318 N N . PHE A 1 166 ? 16.903 1.811 -28.988 1.00 93.00 166 PHE A N 1
ATOM 1319 C CA . PHE A 1 166 ? 16.510 1.170 -30.237 1.00 93.00 166 PHE A CA 1
ATOM 1320 C C . PHE A 1 166 ? 16.768 2.061 -31.452 1.00 93.00 166 PHE A C 1
ATOM 1322 O O . PHE A 1 166 ? 16.942 3.275 -31.345 1.00 93.00 166 PHE A O 1
ATOM 1329 N N . ARG A 1 167 ? 16.766 1.439 -32.630 1.00 90.44 167 ARG A N 1
ATOM 1330 C CA . ARG A 1 167 ? 16.797 2.119 -33.928 1.00 90.44 167 ARG A CA 1
ATOM 1331 C C . ARG A 1 167 ? 15.634 1.654 -34.786 1.00 90.44 167 ARG A C 1
ATOM 1333 O O . ARG A 1 167 ? 15.150 0.537 -34.615 1.00 90.44 167 ARG A O 1
ATOM 1340 N N . ASP A 1 168 ? 15.210 2.503 -35.711 1.00 89.00 168 ASP A N 1
ATOM 1341 C CA . ASP A 1 168 ? 14.261 2.099 -36.743 1.00 89.00 168 ASP A CA 1
ATOM 1342 C C . ASP A 1 168 ? 14.897 1.043 -37.664 1.00 89.00 168 ASP A C 1
ATOM 1344 O O . ASP A 1 168 ? 16.036 1.205 -38.121 1.00 89.00 168 ASP A O 1
ATOM 1348 N N . PHE A 1 169 ? 14.173 -0.044 -37.931 1.00 87.25 169 PHE A N 1
ATOM 1349 C CA . PHE A 1 169 ? 14.701 -1.191 -38.667 1.00 87.25 169 PHE A CA 1
ATOM 1350 C C . PHE A 1 169 ? 15.088 -0.870 -40.117 1.00 87.25 169 PHE A C 1
ATOM 1352 O O . PHE A 1 169 ? 16.090 -1.390 -40.619 1.00 87.25 169 PHE A O 1
ATOM 1359 N N . GLN A 1 170 ? 14.341 0.005 -40.797 1.00 82.06 170 GLN A N 1
ATOM 1360 C CA . GLN A 1 170 ? 14.631 0.371 -42.188 1.00 82.06 170 GLN A CA 1
ATOM 1361 C C . GLN A 1 170 ? 15.945 1.151 -42.273 1.00 82.06 170 GLN A C 1
ATOM 1363 O O . GLN A 1 170 ? 16.785 0.899 -43.146 1.00 82.06 170 GLN A O 1
ATOM 1368 N N . THR A 1 171 ? 16.160 2.054 -41.315 1.00 75.06 171 THR A N 1
ATOM 1369 C CA . THR A 1 171 ? 17.419 2.802 -41.210 1.00 75.06 171 THR A CA 1
ATOM 1370 C C . THR A 1 171 ? 18.593 1.907 -40.793 1.00 75.06 171 THR A C 1
ATOM 1372 O O . THR A 1 171 ? 19.708 2.077 -41.278 1.00 75.06 171 THR A O 1
ATOM 1375 N N . PHE A 1 172 ? 18.346 0.886 -39.966 1.00 73.56 172 PHE A N 1
ATOM 1376 C CA . PHE A 1 172 ? 19.356 -0.100 -39.580 1.00 73.56 172 PHE A CA 1
ATOM 1377 C C . PHE A 1 172 ? 19.844 -0.939 -40.776 1.00 73.56 172 PHE A C 1
ATOM 1379 O O . PHE A 1 172 ?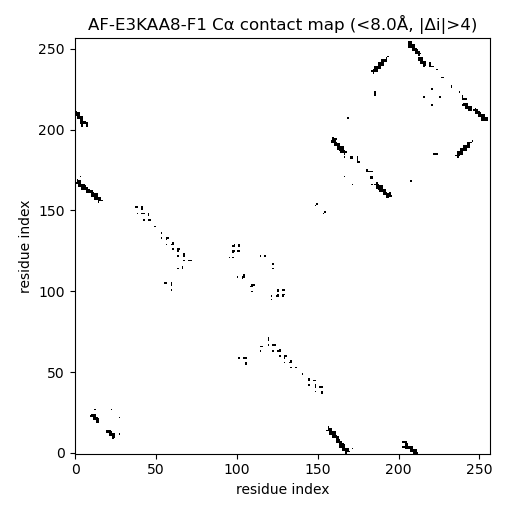 21.052 -1.057 -40.993 1.00 73.56 172 PHE A O 1
ATOM 1386 N N . LYS A 1 173 ? 18.923 -1.470 -41.598 1.00 72.25 173 LYS A N 1
ATOM 1387 C CA . LYS A 1 173 ? 19.265 -2.250 -42.804 1.00 72.25 173 LYS A CA 1
ATOM 1388 C C . LYS A 1 173 ? 20.079 -1.429 -43.811 1.00 72.25 173 LYS A C 1
ATOM 1390 O O . LYS A 1 173 ? 21.046 -1.935 -44.380 1.00 72.25 173 LYS A O 1
ATOM 1395 N N . THR A 1 174 ? 19.713 -0.168 -44.028 1.00 63.12 174 THR A N 1
ATOM 1396 C CA . THR A 1 174 ? 20.351 0.700 -45.034 1.00 63.12 174 THR A CA 1
ATOM 1397 C C . THR A 1 174 ? 21.755 1.158 -44.634 1.00 63.12 174 THR A C 1
ATOM 1399 O O . THR A 1 174 ? 22.651 1.105 -45.476 1.00 63.12 174 THR A O 1
ATOM 1402 N N . SER A 1 175 ? 21.997 1.494 -43.360 1.00 58.41 175 SER A N 1
ATOM 1403 C CA . SER A 1 175 ? 23.341 1.854 -42.867 1.00 58.41 175 SER A CA 1
ATOM 1404 C C . SER A 1 175 ? 24.367 0.716 -42.972 1.00 58.41 175 SER A C 1
ATOM 1406 O O . SER A 1 175 ? 25.561 0.987 -43.034 1.00 58.41 175 SER A O 1
ATOM 1408 N N . SER A 1 176 ? 23.931 -0.550 -43.010 1.00 58.41 176 SER A N 1
ATOM 1409 C CA . SER A 1 176 ? 24.829 -1.708 -43.172 1.00 58.41 176 SER A CA 1
ATOM 1410 C C . SER A 1 176 ? 25.276 -1.966 -44.620 1.00 58.41 176 SER A C 1
ATOM 1412 O O . SER A 1 176 ? 26.234 -2.701 -44.845 1.00 58.41 176 SER A O 1
ATOM 1414 N N . ARG A 1 177 ? 24.578 -1.386 -45.609 1.00 54.19 177 ARG A N 1
ATOM 1415 C CA . ARG A 1 177 ? 24.725 -1.721 -47.037 1.00 54.19 177 ARG A CA 1
ATOM 1416 C C . ARG A 1 177 ? 25.445 -0.664 -47.876 1.00 54.19 177 ARG A C 1
ATOM 1418 O O . ARG A 1 177 ? 25.838 -0.978 -48.996 1.00 54.19 177 ARG A O 1
ATOM 1425 N N . THR A 1 178 ? 25.615 0.566 -47.391 1.00 48.22 178 THR A N 1
ATOM 1426 C CA . THR A 1 178 ? 26.256 1.643 -48.162 1.00 48.22 178 THR A CA 1
ATOM 1427 C C . THR A 1 178 ? 27.692 1.917 -47.694 1.00 48.22 178 THR A C 1
ATOM 1429 O O . THR A 1 178 ? 27.930 2.081 -46.499 1.00 48.22 178 THR A O 1
ATOM 1432 N N . PRO A 1 179 ? 28.669 2.049 -48.616 1.00 48.12 179 PRO A N 1
ATOM 1433 C CA . PRO A 1 179 ? 30.069 2.328 -48.275 1.00 48.12 179 PRO A CA 1
ATOM 1434 C C . PRO A 1 179 ? 30.298 3.738 -47.698 1.00 48.12 179 PRO A C 1
ATOM 1436 O O . PRO A 1 179 ? 31.373 4.011 -47.175 1.00 48.12 179 PRO A O 1
ATOM 1439 N N . SER A 1 180 ? 29.298 4.631 -47.748 1.00 51.94 180 SER A N 1
ATOM 1440 C CA . SER A 1 180 ? 29.331 5.937 -47.072 1.00 51.94 180 SER A CA 1
ATOM 1441 C C . SER A 1 180 ? 28.863 5.895 -45.610 1.00 51.94 180 SER A C 1
ATOM 1443 O O . SER A 1 180 ? 28.914 6.930 -44.952 1.00 51.94 180 SER A O 1
ATOM 1445 N N . GLY A 1 181 ? 28.393 4.739 -45.115 1.00 46.25 181 GLY A N 1
ATOM 1446 C CA . GLY A 1 181 ? 28.399 4.331 -43.705 1.00 46.25 181 GLY A CA 1
ATOM 1447 C C . GLY A 1 181 ? 27.901 5.313 -42.642 1.00 46.25 181 GLY A C 1
ATOM 1448 O O . GLY A 1 181 ? 28.323 5.191 -41.496 1.00 46.25 181 GLY A O 1
ATOM 1449 N N . SER A 1 182 ? 27.046 6.291 -42.951 1.00 52.34 182 SER A N 1
ATOM 1450 C CA . SER A 1 182 ? 26.500 7.161 -41.912 1.00 52.34 182 SER A CA 1
ATOM 1451 C C . SER A 1 182 ? 25.438 6.376 -41.129 1.00 52.34 182 SER A C 1
ATOM 1453 O O . SER A 1 182 ? 24.399 6.011 -41.695 1.00 52.34 182 SER A O 1
ATOM 1455 N N . PRO A 1 183 ? 25.670 6.054 -39.839 1.00 57.34 183 PRO A N 1
ATOM 1456 C CA . PRO A 1 183 ? 24.644 5.420 -39.029 1.00 57.34 183 PRO A CA 1
ATOM 1457 C C . PRO A 1 183 ? 23.425 6.342 -38.971 1.00 57.34 183 PRO A C 1
ATOM 1459 O O . PRO A 1 183 ? 23.567 7.568 -38.933 1.00 57.34 183 PRO A O 1
ATOM 1462 N N . SER A 1 184 ? 22.228 5.749 -38.960 1.00 63.69 184 SER A N 1
ATOM 1463 C CA . SER A 1 184 ? 21.001 6.477 -38.633 1.00 63.69 184 SER A CA 1
ATOM 1464 C C . SER A 1 184 ? 21.236 7.332 -37.390 1.00 63.69 184 SER A C 1
ATOM 1466 O O . SER A 1 184 ? 21.580 6.808 -36.328 1.00 63.69 184 SER A O 1
ATOM 1468 N N . ARG A 1 185 ? 21.116 8.654 -37.546 1.00 72.81 185 ARG A N 1
ATOM 1469 C CA . ARG A 1 185 ? 21.413 9.605 -36.468 1.00 72.81 185 ARG A CA 1
ATOM 1470 C C . ARG A 1 185 ? 20.352 9.571 -35.376 1.00 72.81 185 ARG A C 1
ATOM 1472 O O . ARG A 1 185 ? 20.654 9.949 -34.255 1.00 72.81 185 ARG A O 1
ATOM 1479 N N . LEU A 1 186 ? 19.138 9.120 -35.688 1.00 81.88 186 LEU A N 1
ATOM 1480 C CA . LEU A 1 186 ? 18.047 9.022 -34.725 1.00 81.88 186 LEU A CA 1
ATOM 1481 C C . LEU A 1 186 ? 18.139 7.714 -33.944 1.00 81.88 186 LEU A C 1
ATOM 1483 O O . LEU A 1 186 ? 18.135 6.620 -34.515 1.00 81.88 186 LEU A O 1
ATOM 1487 N N . VAL A 1 187 ? 18.171 7.842 -32.624 1.00 87.88 187 VAL A N 1
ATOM 1488 C CA . VAL A 1 187 ? 18.148 6.721 -31.689 1.00 87.88 187 VAL A CA 1
ATOM 1489 C C . VAL A 1 187 ? 16.989 6.929 -30.727 1.00 87.88 187 VAL A C 1
ATOM 1491 O O . VAL A 1 187 ? 16.827 8.003 -30.159 1.00 87.88 187 VAL A O 1
ATOM 1494 N N . GLY A 1 188 ? 16.162 5.907 -30.538 1.00 90.00 188 GLY A N 1
ATOM 1495 C CA . GLY A 1 188 ? 15.066 5.957 -29.580 1.00 90.00 188 GLY A CA 1
ATOM 1496 C C . GLY A 1 188 ? 15.515 5.506 -28.196 1.00 90.00 188 GLY A C 1
ATOM 1497 O O . GLY A 1 188 ? 16.096 4.431 -28.059 1.00 90.00 188 GLY A O 1
ATOM 1498 N N . GLN A 1 189 ? 15.206 6.300 -27.174 1.00 92.50 189 GLN A N 1
ATOM 1499 C CA . GLN A 1 189 ? 15.317 5.930 -25.763 1.00 92.50 189 GLN A CA 1
ATOM 1500 C C . GLN A 1 189 ? 13.913 5.607 -25.248 1.00 92.50 189 GLN A C 1
ATOM 1502 O O . GLN A 1 189 ? 13.124 6.507 -24.976 1.00 92.50 189 GLN A O 1
ATOM 1507 N N . LEU A 1 190 ? 13.567 4.324 -25.155 1.00 92.81 190 LEU A N 1
ATOM 1508 C CA . LEU A 1 190 ? 12.233 3.866 -24.774 1.00 92.81 190 LEU A CA 1
ATOM 1509 C C . LEU A 1 190 ? 12.193 3.435 -23.311 1.00 92.81 190 LEU A C 1
ATOM 1511 O O . LEU A 1 190 ? 12.852 2.475 -22.921 1.00 92.81 190 LEU A O 1
ATOM 1515 N N . SER A 1 191 ? 11.367 4.106 -22.514 1.00 92.00 191 SER A N 1
ATOM 1516 C CA . SER A 1 191 ? 11.010 3.668 -21.167 1.00 92.00 191 SER A CA 1
ATOM 1517 C C . SER A 1 191 ? 9.806 2.730 -21.245 1.00 92.00 191 SER A C 1
ATOM 1519 O O . SER A 1 191 ? 8.672 3.181 -21.430 1.00 92.00 191 SER A O 1
ATOM 1521 N N . VAL A 1 192 ? 10.049 1.431 -21.085 1.00 92.31 192 VAL A N 1
ATOM 1522 C CA . VAL A 1 192 ? 8.997 0.418 -20.975 1.00 92.31 192 VAL A CA 1
ATOM 1523 C C . VAL A 1 192 ? 8.473 0.404 -19.548 1.00 92.31 192 VAL A C 1
ATOM 1525 O O . VAL A 1 192 ? 9.238 0.212 -18.606 1.00 92.31 192 VAL A O 1
ATOM 1528 N N . GLN A 1 193 ? 7.178 0.653 -19.404 1.00 88.56 193 GLN A N 1
ATOM 1529 C CA . GLN A 1 193 ? 6.425 0.524 -18.160 1.00 88.56 193 GLN A CA 1
ATOM 1530 C C . GLN A 1 193 ? 5.766 -0.857 -18.084 1.00 88.56 193 GLN A C 1
ATOM 1532 O O . GLN A 1 193 ? 5.539 -1.485 -19.118 1.00 88.56 193 GLN A O 1
ATOM 1537 N N . ASP A 1 194 ? 5.444 -1.293 -16.867 1.00 80.75 194 ASP A N 1
ATOM 1538 C CA . ASP A 1 194 ? 4.672 -2.509 -16.583 1.00 80.75 194 ASP A CA 1
ATOM 1539 C C . ASP A 1 194 ? 5.299 -3.790 -17.168 1.00 80.75 194 ASP A C 1
ATOM 1541 O O . ASP A 1 194 ? 4.626 -4.622 -17.775 1.00 80.75 194 ASP A O 1
ATOM 1545 N N . LEU A 1 195 ? 6.610 -3.969 -16.961 1.00 84.38 195 LEU A N 1
ATOM 1546 C CA . LEU A 1 195 ? 7.339 -5.169 -17.408 1.00 84.38 195 LEU A CA 1
ATOM 1547 C C . LEU A 1 195 ? 6.776 -6.484 -16.901 1.00 84.38 195 LEU A C 1
ATOM 1549 O O . LEU A 1 195 ? 6.961 -7.494 -17.567 1.00 84.38 195 LEU A O 1
ATOM 1553 N N . SER A 1 196 ? 6.083 -6.471 -15.766 1.00 81.62 196 SER A N 1
ATOM 1554 C CA . SER A 1 196 ? 5.419 -7.648 -15.211 1.00 81.62 196 SER A CA 1
ATOM 1555 C C . SER A 1 196 ? 4.354 -8.243 -16.140 1.00 81.62 196 SER A C 1
ATOM 1557 O O . SER A 1 196 ? 3.972 -9.394 -15.962 1.00 81.62 196 SER A O 1
ATOM 1559 N N . LEU A 1 197 ? 3.872 -7.485 -17.133 1.00 84.44 197 LEU A N 1
ATOM 1560 C CA . LEU A 1 197 ? 2.935 -7.970 -18.152 1.00 84.44 197 LEU A CA 1
ATOM 1561 C C . LEU A 1 197 ? 3.628 -8.690 -19.317 1.00 84.44 197 LEU A C 1
ATOM 1563 O O . LEU A 1 197 ? 2.955 -9.287 -20.159 1.00 84.44 197 LEU A O 1
ATOM 1567 N N . LEU A 1 198 ? 4.955 -8.599 -19.409 1.00 86.56 198 LEU A N 1
ATOM 1568 C CA . LEU A 1 198 ? 5.747 -9.225 -20.458 1.00 86.56 198 LEU A CA 1
ATOM 1569 C C . LEU A 1 198 ? 6.454 -10.471 -19.910 1.00 86.56 198 LEU A C 1
ATOM 1571 O O . LEU A 1 198 ? 6.771 -10.524 -18.724 1.00 86.56 198 LEU A O 1
ATOM 1575 N N . PRO A 1 199 ? 6.741 -11.471 -20.763 1.00 88.56 199 PRO A N 1
ATOM 1576 C CA . PRO A 1 199 ? 7.554 -12.609 -20.361 1.00 88.56 199 PRO A CA 1
ATOM 1577 C C . PRO A 1 199 ? 8.922 -12.183 -19.816 1.00 88.56 199 PRO A C 1
ATOM 1579 O O . PRO A 1 199 ? 9.512 -11.193 -20.262 1.00 88.56 199 PRO A O 1
ATOM 1582 N N . ASP A 1 200 ? 9.478 -12.985 -18.914 1.00 84.62 200 ASP A N 1
ATOM 1583 C CA . ASP A 1 200 ? 10.826 -12.750 -18.408 1.00 84.62 200 ASP A CA 1
ATOM 1584 C C . ASP A 1 200 ? 11.842 -12.681 -19.549 1.00 84.62 200 ASP A C 1
ATOM 1586 O O . ASP A 1 200 ? 11.875 -13.526 -20.449 1.00 84.62 200 ASP A O 1
ATOM 1590 N N . ARG A 1 201 ? 12.703 -11.656 -19.501 1.00 84.44 201 ARG A N 1
ATOM 1591 C CA . ARG A 1 201 ? 13.737 -11.400 -20.522 1.00 84.44 201 ARG A CA 1
ATOM 1592 C C . ARG A 1 201 ? 13.164 -11.325 -21.946 1.00 84.44 201 ARG A C 1
ATOM 1594 O O . ARG A 1 201 ? 13.824 -11.735 -22.904 1.00 84.44 201 ARG A O 1
ATOM 1601 N N . PHE A 1 202 ? 11.946 -10.793 -22.085 1.00 91.00 202 PHE A N 1
ATOM 1602 C CA . PHE A 1 202 ? 11.282 -10.612 -23.375 1.00 91.00 202 PHE A CA 1
ATOM 1603 C C . PHE A 1 202 ? 12.136 -9.808 -24.361 1.00 91.00 202 PHE A C 1
ATOM 1605 O O . PHE A 1 202 ? 12.264 -10.195 -25.520 1.00 91.00 202 PHE A O 1
ATOM 1612 N N . PHE A 1 203 ? 12.754 -8.718 -23.900 1.00 93.69 203 PHE A N 1
ATOM 1613 C CA . PHE A 1 203 ? 13.618 -7.883 -24.729 1.00 93.69 203 PHE A CA 1
ATOM 1614 C C . PHE A 1 203 ? 15.031 -8.452 -24.829 1.00 93.69 203 PHE A C 1
ATOM 1616 O O . PHE A 1 203 ? 15.663 -8.788 -23.828 1.00 93.69 203 PHE A O 1
ATOM 1623 N N . LYS A 1 204 ? 15.544 -8.501 -26.060 1.00 93.94 204 LYS A N 1
ATOM 1624 C CA . LYS A 1 204 ? 16.884 -8.994 -26.390 1.00 93.94 204 LYS A CA 1
ATOM 1625 C C . LYS A 1 204 ? 17.586 -8.002 -27.302 1.00 93.94 204 LYS A C 1
ATOM 1627 O O . LYS A 1 204 ? 16.974 -7.504 -28.248 1.00 93.94 204 LYS A O 1
ATOM 1632 N N . GLU A 1 205 ? 18.857 -7.742 -27.027 1.00 93.81 205 GLU A N 1
ATOM 1633 C CA . GLU A 1 205 ? 19.709 -6.936 -27.902 1.00 93.81 205 GLU A CA 1
ATOM 1634 C C . GLU A 1 205 ? 19.837 -7.601 -29.278 1.00 93.81 205 GLU A C 1
ATOM 1636 O O . GLU A 1 205 ? 19.887 -8.825 -29.394 1.00 93.81 205 GLU A O 1
ATOM 1641 N N . GLY A 1 206 ? 19.809 -6.791 -30.334 1.00 91.31 206 GLY A N 1
ATOM 1642 C CA . GLY A 1 206 ? 19.823 -7.232 -31.727 1.00 91.31 206 GLY A CA 1
ATOM 1643 C C . GLY A 1 206 ? 18.487 -7.764 -32.254 1.00 91.31 206 GLY A C 1
ATOM 1644 O O . GLY A 1 206 ? 18.335 -7.891 -33.465 1.00 91.31 206 GLY A O 1
ATOM 1645 N N . ALA A 1 207 ? 17.497 -8.043 -31.401 1.00 93.44 207 ALA A N 1
ATOM 1646 C CA . ALA A 1 207 ? 16.207 -8.552 -31.858 1.00 93.44 207 ALA A CA 1
ATOM 1647 C C . ALA A 1 207 ? 15.297 -7.435 -32.400 1.00 93.44 207 ALA A C 1
ATOM 1649 O O . ALA A 1 207 ? 15.315 -6.292 -31.926 1.00 93.44 207 ALA A O 1
ATOM 1650 N N . ARG A 1 208 ? 14.479 -7.797 -33.396 1.00 93.88 208 ARG A N 1
ATOM 1651 C CA . ARG A 1 208 ? 13.502 -6.917 -34.039 1.00 93.88 208 ARG A CA 1
ATOM 1652 C C . ARG A 1 208 ? 12.128 -7.086 -33.407 1.00 93.88 208 ARG A C 1
ATOM 1654 O O . ARG A 1 208 ? 11.653 -8.200 -33.182 1.00 93.88 208 ARG A O 1
ATOM 1661 N N . TYR A 1 209 ? 11.482 -5.958 -33.151 1.00 95.00 209 TYR A N 1
ATOM 1662 C CA . TYR A 1 209 ? 10.145 -5.908 -32.592 1.00 95.00 209 TYR A CA 1
ATOM 1663 C C . TYR A 1 209 ? 9.293 -4.946 -33.390 1.00 95.00 209 TYR A C 1
ATOM 1665 O O . TYR A 1 209 ? 9.705 -3.837 -33.725 1.00 95.00 209 TYR A O 1
ATOM 1673 N N . TRP A 1 210 ? 8.057 -5.356 -33.610 1.00 93.94 210 TRP A N 1
ATOM 1674 C CA . TRP A 1 210 ? 7.012 -4.450 -34.014 1.00 93.94 210 TRP A CA 1
ATOM 1675 C C . TRP A 1 210 ? 6.208 -4.030 -32.803 1.00 93.94 210 TRP A C 1
ATOM 1677 O O . TRP A 1 210 ? 5.664 -4.858 -32.068 1.00 93.94 210 TRP A O 1
ATOM 1687 N N . VAL A 1 211 ? 6.133 -2.723 -32.613 1.00 93.44 211 VAL A N 1
ATOM 1688 C CA . VAL A 1 211 ? 5.547 -2.116 -31.428 1.00 93.44 211 VAL A CA 1
ATOM 1689 C C . VAL A 1 211 ? 4.516 -1.066 -31.819 1.00 93.44 211 VAL A C 1
ATOM 1691 O O . VAL A 1 211 ? 4.765 -0.209 -32.672 1.00 93.44 211 VAL A O 1
ATOM 1694 N N . HIS A 1 212 ? 3.337 -1.136 -31.210 1.00 92.00 212 HIS A N 1
ATOM 1695 C CA . HIS A 1 212 ? 2.247 -0.180 -31.422 1.00 92.00 212 HIS A CA 1
ATOM 1696 C C . HIS A 1 212 ? 1.994 0.653 -30.168 1.00 92.00 212 HIS A C 1
ATOM 1698 O O . HIS A 1 212 ? 2.258 0.192 -29.064 1.00 92.00 212 HIS A O 1
ATOM 1704 N N . ASN A 1 213 ? 1.419 1.845 -30.353 1.00 89.81 213 ASN A N 1
ATOM 1705 C CA . ASN A 1 213 ? 0.961 2.731 -29.276 1.00 89.81 213 ASN A CA 1
ATOM 1706 C C . ASN A 1 213 ? 2.069 3.235 -28.332 1.00 89.81 213 ASN A C 1
ATOM 1708 O O . ASN A 1 213 ? 1.849 3.423 -27.137 1.00 89.81 213 ASN A O 1
ATOM 1712 N N . ILE A 1 214 ? 3.256 3.517 -28.879 1.00 90.06 214 ILE A N 1
ATOM 1713 C CA . ILE A 1 214 ? 4.304 4.243 -28.150 1.00 90.06 214 ILE A CA 1
ATOM 1714 C C . ILE A 1 214 ? 3.969 5.735 -28.120 1.00 90.06 214 ILE A C 1
ATOM 1716 O O . ILE A 1 214 ? 3.532 6.307 -29.118 1.00 90.06 214 ILE A O 1
ATOM 1720 N N . GLN A 1 215 ? 4.228 6.372 -26.982 1.00 89.31 215 GLN A N 1
ATOM 1721 C CA . GLN A 1 215 ? 4.090 7.807 -26.798 1.00 89.31 215 GLN A CA 1
ATOM 1722 C C . GLN A 1 215 ? 5.457 8.500 -26.822 1.00 89.31 215 GLN A C 1
ATOM 1724 O O . GLN A 1 215 ? 6.401 8.069 -26.161 1.00 89.31 215 GLN A O 1
ATOM 1729 N N . LEU A 1 216 ? 5.553 9.608 -27.556 1.00 85.00 216 LEU A N 1
ATOM 1730 C CA . LEU A 1 216 ? 6.687 10.530 -27.477 1.00 85.00 216 LEU A CA 1
ATOM 1731 C C . LEU A 1 216 ? 6.620 11.309 -26.159 1.00 85.00 216 LEU A C 1
ATOM 1733 O O . LEU A 1 216 ? 5.552 11.798 -25.776 1.00 85.00 216 LEU A O 1
ATOM 1737 N N . GLN A 1 217 ? 7.751 11.444 -25.467 1.00 79.81 217 GLN A N 1
ATOM 1738 C CA . GLN A 1 217 ? 7.812 12.320 -24.296 1.00 79.81 217 GLN A CA 1
ATOM 1739 C C . GLN A 1 217 ? 7.748 13.798 -24.721 1.00 79.81 217 GLN A C 1
ATOM 1741 O O . GLN A 1 217 ? 7.954 14.129 -25.890 1.00 79.81 217 GLN A O 1
ATOM 1746 N N . ARG A 1 218 ? 7.388 14.698 -23.790 1.00 70.25 218 ARG A N 1
ATOM 1747 C CA . ARG A 1 218 ? 7.114 16.117 -24.097 1.00 70.25 218 ARG A CA 1
ATOM 1748 C C . ARG A 1 218 ? 8.242 16.729 -24.943 1.00 70.25 218 ARG A C 1
ATOM 1750 O O . ARG A 1 218 ? 9.406 16.629 -24.577 1.00 70.25 218 ARG A O 1
ATOM 1757 N N . ASN A 1 219 ? 7.866 17.375 -26.049 1.00 67.25 219 ASN A N 1
ATOM 1758 C CA . ASN A 1 219 ? 8.745 18.037 -27.027 1.00 67.25 219 ASN A CA 1
ATOM 1759 C C . ASN A 1 219 ? 9.662 17.123 -27.863 1.00 67.25 219 ASN A C 1
ATOM 1761 O O . ASN A 1 219 ? 10.420 17.632 -28.687 1.00 67.25 219 ASN A O 1
ATOM 1765 N N . ALA A 1 220 ? 9.571 15.797 -27.727 1.00 72.44 220 ALA A N 1
ATOM 1766 C CA . ALA A 1 220 ? 10.298 14.870 -28.586 1.00 72.44 220 ALA A CA 1
ATOM 1767 C C . ALA A 1 220 ? 9.635 14.772 -29.971 1.00 72.44 220 ALA A C 1
ATOM 1769 O O . ALA A 1 220 ? 8.416 14.621 -30.085 1.00 72.44 220 ALA A O 1
ATOM 1770 N N . ARG A 1 221 ? 10.438 14.832 -31.037 1.00 72.69 221 ARG A N 1
ATOM 1771 C CA . ARG A 1 221 ? 9.997 14.590 -32.417 1.00 72.69 221 ARG A CA 1
ATOM 1772 C C . ARG A 1 221 ? 10.858 13.496 -33.030 1.00 72.69 221 ARG A C 1
ATOM 1774 O O . ARG A 1 221 ? 12.077 13.530 -32.903 1.00 72.69 221 ARG A O 1
ATOM 1781 N N . TRP A 1 222 ? 10.225 12.545 -33.711 1.00 75.25 222 TRP A N 1
ATOM 1782 C CA . TRP A 1 222 ? 10.921 11.523 -34.498 1.00 75.25 222 TRP A CA 1
ATOM 1783 C C . TRP A 1 222 ? 11.283 12.073 -35.888 1.00 75.25 222 TRP A C 1
ATOM 1785 O O . TRP A 1 222 ? 10.854 11.556 -36.914 1.00 75.25 222 TRP A O 1
ATOM 1795 N N . ASP A 1 223 ? 11.995 13.197 -35.914 1.00 70.75 223 ASP A N 1
ATOM 1796 C CA . ASP A 1 223 ? 12.428 13.868 -37.138 1.00 70.75 223 ASP A CA 1
ATOM 1797 C C . ASP A 1 223 ? 13.709 14.667 -36.858 1.00 70.75 223 ASP A C 1
ATOM 1799 O O . ASP A 1 223 ? 13.860 15.293 -35.809 1.00 70.75 223 ASP A O 1
ATOM 1803 N N . LEU A 1 224 ? 14.626 14.654 -37.822 1.00 64.62 224 LEU A N 1
ATOM 1804 C CA . LEU A 1 224 ? 15.872 15.413 -37.814 1.00 64.62 224 LEU A CA 1
ATOM 1805 C C . LEU A 1 224 ? 15.648 16.920 -38.051 1.00 64.62 224 LEU A C 1
ATOM 1807 O O . LEU A 1 224 ? 16.528 17.719 -37.725 1.00 64.62 224 LEU A O 1
ATOM 1811 N N . SER A 1 225 ? 14.485 17.327 -38.580 1.00 57.66 225 SER A N 1
ATOM 1812 C CA . SER A 1 225 ? 14.173 18.730 -38.905 1.00 57.66 225 SER A CA 1
ATOM 1813 C C . SER A 1 225 ? 14.190 19.673 -37.694 1.00 57.66 225 SER A C 1
ATOM 1815 O O . SER A 1 225 ? 14.536 20.847 -37.832 1.00 57.66 225 SER A O 1
ATOM 1817 N N . ALA A 1 226 ? 13.895 19.166 -36.492 1.00 52.41 226 ALA A N 1
ATOM 1818 C CA . ALA A 1 226 ? 13.869 19.954 -35.259 1.00 52.41 226 ALA A CA 1
ATOM 1819 C C . ALA A 1 226 ? 15.270 20.340 -34.737 1.00 52.41 226 ALA A C 1
ATOM 1821 O O . ALA A 1 226 ? 15.390 21.290 -33.968 1.00 52.41 226 ALA A O 1
ATOM 1822 N N . SER A 1 227 ? 16.327 19.644 -35.177 1.00 52.09 227 SER A N 1
ATOM 1823 C CA . SER A 1 227 ? 17.715 19.837 -34.715 1.00 52.09 227 SER A CA 1
ATOM 1824 C C . SER A 1 227 ? 18.593 20.618 -35.706 1.00 52.09 227 SER A C 1
ATOM 1826 O O . SER A 1 227 ? 19.778 20.832 -35.459 1.00 52.09 227 SER A O 1
ATOM 1828 N N . SER A 1 228 ? 18.034 21.058 -36.839 1.00 49.94 228 SER A N 1
ATOM 1829 C CA . SER A 1 228 ? 18.793 21.611 -37.972 1.00 49.94 228 SER A CA 1
ATOM 1830 C C . SER A 1 228 ? 19.237 23.080 -37.816 1.00 49.94 228 SER A C 1
ATOM 1832 O O . SER A 1 228 ? 19.821 23.634 -38.750 1.00 49.94 228 SER A O 1
ATOM 1834 N N . SER A 1 229 ? 18.981 23.741 -36.681 1.00 51.81 229 SER A N 1
ATOM 1835 C CA . SER A 1 229 ? 19.305 25.168 -36.489 1.00 51.81 229 SER A CA 1
ATOM 1836 C C . SER A 1 229 ? 20.738 25.444 -36.012 1.00 51.81 229 SER A C 1
ATOM 1838 O O . SER A 1 229 ? 21.181 26.591 -36.058 1.00 51.81 229 SER A O 1
ATOM 1840 N N . SER A 1 230 ? 21.496 24.425 -35.592 1.00 48.22 230 SER A N 1
ATOM 1841 C CA . SER A 1 230 ? 22.860 24.593 -35.074 1.00 48.22 230 SER A CA 1
ATOM 1842 C C . SER A 1 230 ? 23.908 24.039 -36.047 1.00 48.22 230 SER A C 1
ATOM 1844 O O . SER A 1 230 ? 23.934 22.851 -36.371 1.00 48.22 230 SER A O 1
ATOM 1846 N N . LYS A 1 231 ? 24.807 24.915 -36.520 1.00 51.69 231 LYS A N 1
ATOM 1847 C CA . LYS A 1 231 ? 25.830 24.642 -37.554 1.00 51.69 231 LYS A CA 1
ATOM 1848 C C . LYS A 1 231 ? 26.877 23.569 -37.179 1.00 51.69 231 LYS A C 1
ATOM 1850 O O . LYS A 1 231 ? 27.661 23.191 -38.045 1.00 51.69 231 LYS A O 1
ATOM 1855 N N . ASN A 1 232 ? 26.855 23.031 -35.955 1.00 49.47 232 ASN A N 1
ATOM 1856 C CA . ASN A 1 232 ? 27.834 22.056 -35.447 1.00 49.47 232 ASN A CA 1
ATOM 1857 C C . ASN A 1 232 ? 27.329 20.594 -35.385 1.00 49.47 232 ASN A C 1
ATOM 1859 O O . ASN A 1 232 ? 28.084 19.704 -35.012 1.00 49.47 232 ASN A O 1
ATOM 1863 N N . PHE A 1 233 ? 26.095 20.302 -35.807 1.00 53.06 233 PHE A N 1
ATOM 1864 C CA . PHE A 1 233 ? 25.431 19.000 -35.581 1.00 53.06 233 PHE A CA 1
ATOM 1865 C C . PHE A 1 233 ? 25.798 17.848 -36.537 1.00 53.06 233 PHE A C 1
ATOM 1867 O O . PHE A 1 233 ? 25.098 16.837 -36.602 1.00 53.06 233 PHE A O 1
ATOM 1874 N N . LYS A 1 234 ? 26.865 17.959 -37.336 1.00 54.75 234 LYS A N 1
ATOM 1875 C CA . LYS A 1 234 ? 27.090 17.005 -38.441 1.00 54.75 234 LYS A CA 1
ATOM 1876 C C . LYS A 1 234 ? 27.404 15.563 -38.001 1.00 54.75 234 LYS A C 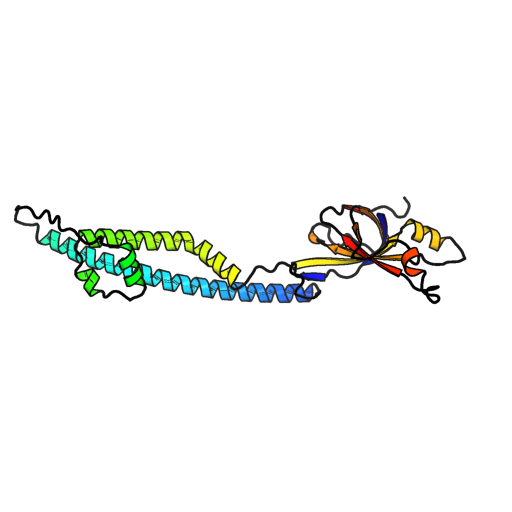1
ATOM 1878 O O . LYS A 1 234 ? 27.239 14.682 -38.840 1.00 54.75 234 LYS A O 1
ATOM 1883 N N . ASN A 1 235 ? 27.749 15.301 -36.735 1.00 56.03 235 ASN A N 1
ATOM 1884 C CA . ASN A 1 235 ? 28.177 13.969 -36.275 1.00 56.03 235 ASN A CA 1
ATOM 1885 C C . ASN A 1 235 ? 27.495 13.426 -35.001 1.00 56.03 235 ASN A C 1
ATOM 188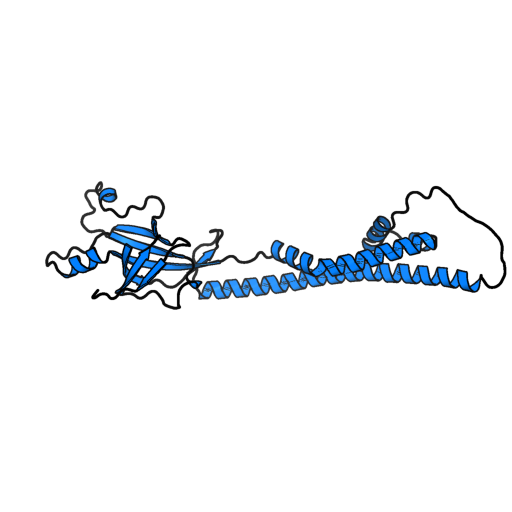7 O O . ASN A 1 235 ? 27.840 12.322 -34.587 1.00 56.03 235 ASN A O 1
ATOM 1891 N N . GLU A 1 236 ? 26.544 14.128 -34.380 1.00 63.84 236 GLU A N 1
ATOM 1892 C CA . GLU A 1 236 ? 25.931 13.653 -33.126 1.00 63.84 236 GLU A CA 1
ATOM 1893 C C . GLU A 1 236 ? 24.685 12.783 -33.361 1.00 63.84 236 GLU A C 1
ATOM 1895 O O . GLU A 1 236 ? 23.862 13.056 -34.241 1.00 63.84 236 GLU A O 1
ATOM 1900 N N . LEU A 1 237 ? 24.566 11.712 -32.566 1.00 71.00 237 LEU A N 1
ATOM 1901 C CA . LEU A 1 237 ? 23.349 10.908 -32.461 1.00 71.00 237 LEU A CA 1
ATOM 1902 C C . LEU A 1 237 ? 22.289 11.731 -31.716 1.00 71.00 237 LEU A C 1
ATOM 1904 O O . LEU A 1 237 ? 22.551 12.266 -30.644 1.00 71.00 237 LEU A O 1
ATOM 1908 N N . VAL A 1 238 ? 21.091 11.817 -32.281 1.00 79.31 238 VAL A N 1
ATOM 1909 C CA . VAL A 1 238 ? 19.941 12.502 -31.694 1.00 79.31 238 VAL A CA 1
ATOM 1910 C C . VAL A 1 238 ? 19.086 11.464 -30.978 1.00 79.31 238 VAL A C 1
ATOM 1912 O O . VAL A 1 238 ? 18.471 10.601 -31.610 1.00 79.31 238 VAL A O 1
ATOM 1915 N N . GLU A 1 239 ? 19.063 11.548 -29.650 1.00 83.94 239 GLU A N 1
ATOM 1916 C CA . GLU A 1 239 ? 18.244 10.681 -28.810 1.00 83.94 239 GLU A CA 1
ATOM 1917 C C . GLU A 1 239 ? 16.815 11.218 -28.692 1.00 83.94 239 GLU A C 1
ATOM 1919 O O . GLU A 1 239 ? 16.584 12.353 -28.277 1.00 83.94 239 GLU A O 1
ATOM 1924 N N . VAL A 1 240 ? 15.840 10.382 -29.038 1.00 87.12 240 VAL A N 1
ATOM 1925 C CA . VAL A 1 240 ? 14.416 10.702 -28.946 1.00 87.12 240 VAL A CA 1
ATOM 1926 C C . VAL A 1 240 ? 13.829 9.924 -27.769 1.00 87.12 240 VAL A C 1
ATOM 1928 O O . VAL A 1 240 ? 13.808 8.695 -27.827 1.00 87.12 240 VAL A O 1
ATOM 1931 N N . PRO A 1 241 ? 13.357 10.581 -26.696 1.00 89.06 241 PRO A N 1
ATOM 1932 C CA . PRO A 1 241 ? 12.766 9.890 -25.558 1.00 89.06 241 PRO A CA 1
ATOM 1933 C C . PRO A 1 241 ? 11.314 9.479 -25.837 1.00 89.06 241 PRO A C 1
ATOM 1935 O O . PRO A 1 241 ? 10.468 10.286 -26.236 1.00 89.06 241 PRO A O 1
ATOM 1938 N N . LEU A 1 242 ? 11.012 8.208 -25.585 1.00 91.56 242 LEU A N 1
ATOM 1939 C CA . LEU A 1 242 ? 9.701 7.595 -25.756 1.00 91.56 242 LEU A CA 1
ATOM 1940 C C . LEU A 1 242 ? 9.300 6.804 -24.507 1.00 91.56 242 LEU A C 1
ATOM 1942 O O . LEU A 1 242 ? 10.136 6.357 -23.723 1.00 91.56 242 LEU A O 1
ATOM 1946 N N . SER A 1 243 ? 8.002 6.589 -24.334 1.00 91.12 243 SER A N 1
ATOM 1947 C CA . SER A 1 243 ? 7.449 5.758 -23.267 1.00 91.12 243 SER A CA 1
ATOM 1948 C C . SER A 1 243 ? 6.308 4.891 -23.774 1.00 91.12 243 SER A C 1
ATOM 1950 O O . SER A 1 243 ? 5.541 5.300 -24.647 1.00 91.12 243 SER A O 1
ATOM 1952 N N . THR A 1 244 ? 6.161 3.704 -23.198 1.00 91.00 244 THR A N 1
ATOM 1953 C CA . THR A 1 244 ? 4.997 2.855 -23.463 1.00 91.00 244 THR A CA 1
ATOM 1954 C C . THR A 1 244 ? 3.744 3.402 -22.783 1.00 91.00 244 THR A C 1
ATOM 1956 O O . THR A 1 244 ? 3.807 4.039 -21.732 1.00 91.00 244 THR A O 1
ATOM 1959 N N . ARG A 1 245 ? 2.589 3.128 -23.388 1.00 87.31 245 ARG A N 1
ATOM 1960 C CA . ARG A 1 245 ? 1.253 3.277 -22.798 1.00 87.31 245 ARG A CA 1
ATOM 1961 C C . ARG A 1 245 ? 0.719 1.924 -22.319 1.00 87.31 245 ARG A C 1
ATOM 1963 O O . ARG A 1 245 ? 1.256 0.881 -22.689 1.00 87.31 245 ARG A O 1
ATOM 1970 N N . ARG A 1 246 ? -0.384 1.935 -21.566 1.00 83.94 246 ARG A N 1
ATOM 1971 C CA . ARG A 1 246 ? -1.066 0.717 -21.086 1.00 83.94 246 ARG A CA 1
ATOM 1972 C C . ARG A 1 246 ? -1.563 -0.195 -22.219 1.00 83.94 246 ARG A C 1
ATOM 1974 O O . ARG A 1 246 ? -1.655 -1.399 -22.037 1.00 83.94 246 ARG A O 1
ATOM 1981 N N . ASP A 1 247 ? -1.872 0.374 -23.381 1.00 88.38 247 ASP A N 1
ATOM 1982 C CA . ASP A 1 247 ? -2.335 -0.313 -24.592 1.00 88.38 247 ASP A CA 1
ATOM 1983 C C . ASP A 1 247 ? -1.202 -0.579 -25.605 1.00 88.38 247 ASP A C 1
ATOM 1985 O O . ASP A 1 247 ? -1.461 -0.833 -26.786 1.00 88.38 247 ASP A O 1
ATOM 1989 N N . THR A 1 248 ? 0.062 -0.507 -25.167 1.00 91.56 248 THR A N 1
ATOM 1990 C CA . THR A 1 248 ? 1.217 -0.865 -26.005 1.00 91.56 248 THR A CA 1
ATOM 1991 C C . THR A 1 248 ? 1.200 -2.360 -26.280 1.00 91.56 248 THR A C 1
ATOM 1993 O O . THR A 1 248 ? 1.135 -3.165 -25.355 1.00 91.56 248 T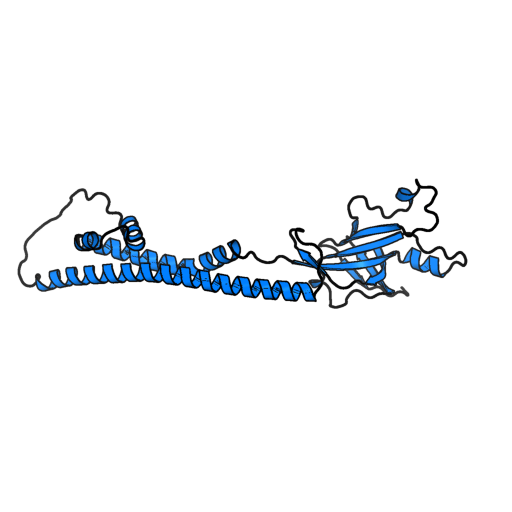HR A O 1
ATOM 1996 N N . SER A 1 249 ? 1.320 -2.739 -27.551 1.00 91.69 249 SER A N 1
ATOM 1997 C CA . SER A 1 249 ? 1.449 -4.141 -27.951 1.00 91.69 249 SER A CA 1
ATOM 1998 C C . SER A 1 249 ? 2.780 -4.395 -28.639 1.00 91.69 249 SER A C 1
ATOM 2000 O O . SER A 1 249 ? 3.289 -3.546 -29.376 1.00 91.69 249 SER A O 1
ATOM 2002 N N . TRP A 1 250 ? 3.317 -5.590 -28.405 1.00 93.38 250 TRP A N 1
ATOM 2003 C CA . TRP A 1 250 ? 4.624 -6.020 -28.879 1.00 93.38 250 TRP A CA 1
ATOM 2004 C C . TRP A 1 250 ? 4.498 -7.307 -29.683 1.00 93.38 250 TRP A C 1
ATOM 2006 O O . TRP A 1 250 ? 3.787 -8.229 -29.288 1.00 93.38 250 TRP A O 1
ATOM 2016 N N . ARG A 1 251 ? 5.220 -7.391 -30.798 1.00 92.62 251 ARG A N 1
ATOM 2017 C CA . ARG A 1 251 ? 5.415 -8.632 -31.553 1.00 92.62 251 ARG A CA 1
ATOM 2018 C C . ARG A 1 251 ? 6.887 -8.772 -31.894 1.00 92.62 251 ARG A C 1
ATOM 2020 O O . ARG A 1 251 ? 7.468 -7.854 -32.463 1.00 92.62 251 ARG A O 1
ATOM 2027 N N . ASN A 1 252 ? 7.484 -9.904 -31.542 1.00 92.19 252 ASN A N 1
ATOM 2028 C CA . ASN A 1 252 ? 8.822 -10.246 -32.012 1.00 92.19 252 ASN A CA 1
ATOM 2029 C C . ASN A 1 252 ? 8.736 -10.633 -33.497 1.00 92.19 252 ASN A C 1
ATOM 2031 O O . ASN A 1 252 ? 7.831 -11.374 -33.883 1.00 92.19 252 ASN A O 1
ATOM 2035 N N . ILE A 1 253 ? 9.636 -10.096 -34.318 1.00 92.25 253 ILE A N 1
ATOM 2036 C CA . ILE A 1 253 ? 9.696 -10.372 -35.756 1.00 92.25 253 ILE A CA 1
ATOM 2037 C C . ILE A 1 253 ? 11.099 -10.875 -36.088 1.00 92.25 253 ILE A C 1
ATOM 2039 O O . ILE A 1 253 ? 12.085 -10.386 -35.536 1.00 92.25 253 ILE A O 1
ATOM 2043 N N . SER A 1 254 ? 11.207 -11.834 -37.009 1.00 86.75 254 SER A N 1
ATOM 2044 C CA . SER A 1 254 ? 12.507 -12.255 -37.528 1.00 86.75 254 SER A CA 1
ATOM 2045 C C . SER A 1 254 ? 13.222 -11.101 -38.245 1.00 86.75 254 SER A C 1
ATOM 2047 O O . SER A 1 254 ? 12.620 -10.242 -38.898 1.00 86.75 254 SER A O 1
ATOM 2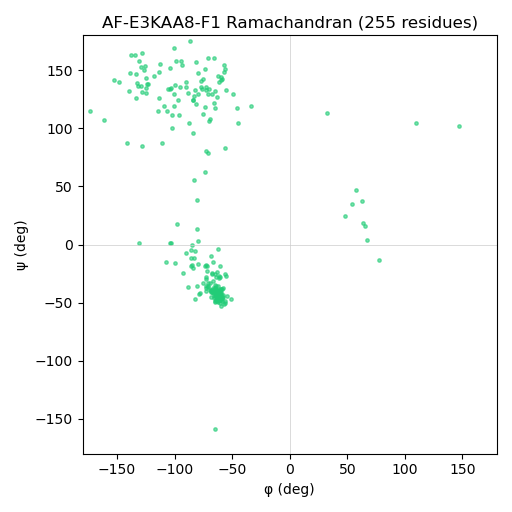049 N N . LEU A 1 255 ? 14.548 -11.070 -38.124 1.00 78.38 255 LEU A N 1
ATOM 2050 C CA . LEU A 1 255 ? 15.383 -10.068 -38.797 1.00 78.38 255 LEU A CA 1
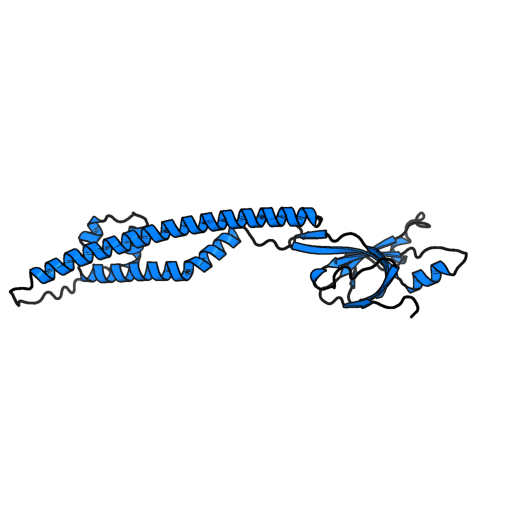ATOM 2051 C C . LEU A 1 255 ? 15.380 -10.240 -40.327 1.00 78.38 255 LEU A C 1
ATOM 2053 O O . LEU A 1 255 ? 15.556 -9.262 -41.058 1.00 78.38 255 LEU A O 1
ATOM 2057 N N . ASP A 1 256 ? 15.112 -11.459 -40.794 1.00 69.69 256 ASP A N 1
ATOM 2058 C CA . ASP A 1 256 ? 15.126 -11.832 -42.211 1.00 69.69 256 ASP A CA 1
ATOM 2059 C C . ASP A 1 256 ? 13.772 -11.655 -42.918 1.00 69.69 256 ASP A C 1
ATOM 2061 O O . ASP A 1 256 ? 13.712 -11.788 -44.139 1.00 69.69 256 ASP A O 1
ATOM 2065 N N . ALA A 1 257 ? 12.702 -11.338 -42.175 1.00 56.00 257 ALA A N 1
ATOM 2066 C CA . ALA A 1 257 ? 11.375 -11.049 -42.733 1.00 56.00 257 ALA A CA 1
ATOM 2067 C C . ALA A 1 257 ? 11.263 -9.658 -43.377 1.00 56.00 257 ALA A C 1
ATOM 2069 O O . ALA A 1 257 ? 11.952 -8.695 -42.936 1.00 56.00 257 ALA A O 1
#

Solvent-accessible surface area (backbone atoms only — not comparable to full-atom values): 14872 Å² total; per-residue (Å²): 89,54,31,27,28,70,38,73,53,75,62,29,38,33,40,74,84,61,80,54,71,77,42,44,63,71,56,48,53,51,54,49,53,52,49,52,53,52,45,50,53,50,45,53,50,51,51,52,53,51,49,53,53,50,49,41,51,48,52,50,44,51,51,50,51,51,55,48,51,57,56,53,50,54,54,58,70,62,68,77,77,76,96,73,80,87,82,84,78,81,62,89,66,71,82,80,58,32,58,60,57,42,51,32,47,58,72,66,75,48,61,71,66,59,66,72,69,51,52,72,70,57,47,53,49,31,48,50,36,41,50,49,50,55,54,50,48,65,73,39,45,65,59,51,50,53,51,50,40,43,68,78,50,59,81,87,54,71,41,47,32,31,45,34,34,29,34,49,41,70,47,53,59,51,35,75,72,42,95,81,57,63,65,63,44,61,34,38,39,34,40,38,58,60,51,86,81,48,64,86,80,68,78,50,64,73,41,30,35,40,40,43,60,70,40,67,39,92,92,48,59,101,55,70,78,85,64,68,86,51,97,78,61,88,82,62,74,46,76,32,48,31,32,54,47,96,78,43,45,80,42,85,43,69,84,88,109

Foldseek 3Di:
DKKAFADWFAKWKAFPVNPDDIGHPVVVVVVVVVLVVVLVVVLVVLVVVLVVLLVLLVVLLVLLVVLLVVVVVVVVVVPPDDDDDDDPPPDPPPPLPLLVVSVCSSVVNDDSVVSNPDDSVSSVSNNVNSVVVNVVSVVCVVVVSVVVSCVVRNDGDMWMKIWTKIDRLVQVVVLVPDPVNQRDLEIETEIETRCVVPPVPNDDHRWMKDKPAKAFDPPFDPDPVVVPPDPPPPRHRDYTYIYHDPPMDMDTDDSVD

Sequence (257 aa):
MDIVISKVFPPMFVDQEGRMGRWGVAEENMLQVAWEKEREKEAAKIAGEQEQEFEKIQQVADLVASIYAAKSDGKRRVSGDKRNGEEADSEEVAAFDAEELCDDLIEDDASMEVVKQLSVTKLVQLRQSVQRRCDTFRSKAVDELQKTLNSRVPLRRTRQVQQLTFRDFQTFKTSSRTPSGSPSRLVGQLSVQDLSLLPDRFFKEGARYWVHNIQLQRNARWDLSASSSSKNFKNELVEVPLSTRRDTSWRNISLDA

Mean predicted aligned error: 12.18 Å

pLDDT: mean 82.35, std 16.3, range [35.5, 97.06]

Secondary structure (DSSP, 8-state):
-EEEEEEEPPPEEEETTS-S-EEEHHHHHHHHHHHHHHHHHHHHHHHHHHHHHHHHHHHHHHHHHHHHHHHHHHHHHHTTS----------------TTHHHHHHHTT-S-HHHHHHS-HHHHHHHHHHHHHHHHHHHHHHHHHHHHHHHHHSPPP-EEEEEEEEEEEHHHHHHHTT-TT----SEEEEEEEE-GGGSPTT---TT-EEEEEEEEEPTT--SSGGGGTT-TT-TT--EEEEEEEEEEEEEEEE-TT-

Organism: Puccinia graminis f. sp. tritici (strain CRL 75-36-700-3 / race SCCL) (NCBI:txid418459)